Protein AF-A0A3Q7G1P1-F1 (afdb_monomer)

Nearest PDB structures (foldseek):
  8iwn-assembly1_A  TM=1.662E-01  e=6.492E+00  Arabidopsis thaliana

Mean predicted aligned error: 11.6 Å

Foldseek 3Di:
DLVVCLVCVVVLLVCCVVDPVNVVCCCQPPNDRNDHDDPVVSVLSVVVSVVCVLVVVLCVQLLDDVDQNLLCNVVSLLVLLVVLVVVCVPPDPSCNVVSVVVNVVSCVVQDDLVPGDLLSCVSVLLPPVAHLNNQLVSLCVRPNPSSVVSSVVNVVVVVVLVVVQQDDPPPDPDDRRDPVVSNVVSSPDRPDPVNVVVVVVVVVVVCPPVNDDDDPVVSVVVSVVVVVVVPDDDD

Sequence (235 aa):
MLSKVIEYERAIVEYADRDIGLSLYLKFVDKNSTGTLLNSDWEGVKRITKFLEMFFNLTLKISGSRYVTYNLYFLESCQVGVYLNQLISNEDHVLDKMTENMKEKFDNYWGDAEKMNKMVFIPCVLDPRHKFRTLGFELKKMFGEKGAAIENGVRTYMEALFNEYTKPISNYKSGQFSSTEMARDVLAIPVSNVAYECAISTGWLILDSFRSSLNPVLVQVLVCLQDWLRSEPQL

InterPro domains:
  IPR008906 HAT, C-terminal dimerisation domain [PF05699] (180-229)
  IPR012337 Ribonuclease H-like superfamily [SSF53098] (34-232)
  IPR025525 hAT-like transposase, RNase-H fold [PF14372] (71-165)

pLDDT: mean 81.12, std 13.87, range [40.75, 96.75]

Solvent-accessible surface area (backbone atoms only — not comparable to full-atom values): 13522 Å² total; per-residue (Å²): 118,65,69,54,57,65,75,39,45,67,59,52,53,57,45,35,75,71,34,67,68,53,38,50,46,56,26,38,52,95,82,39,83,64,45,74,94,46,74,70,53,53,52,48,50,53,53,52,41,59,61,49,46,56,56,51,56,47,49,59,59,33,34,45,79,92,54,76,22,27,42,47,43,50,62,52,51,49,51,54,55,52,51,43,55,52,54,71,71,60,79,44,83,88,48,45,68,60,44,51,58,51,44,51,53,53,50,61,73,56,56,54,72,88,75,44,69,52,70,62,52,49,30,31,41,66,34,90,89,44,26,64,70,46,50,40,52,52,32,32,73,75,53,42,83,55,11,62,58,40,45,52,52,35,48,56,49,50,52,53,51,50,51,62,62,54,53,78,63,96,84,63,100,73,80,83,62,49,76,63,55,60,48,52,60,58,39,65,44,75,70,38,69,58,42,56,49,55,54,46,53,50,48,61,69,67,40,53,99,79,68,60,83,71,56,69,70,57,52,51,51,51,54,53,51,52,53,50,67,70,66,57,79,87,124

Structure (mmCIF, N/CA/C/O backbone):
data_AF-A0A3Q7G1P1-F1
#
_entry.id   AF-A0A3Q7G1P1-F1
#
loop_
_atom_site.group_PDB
_atom_site.id
_atom_site.type_symbol
_atom_site.label_atom_id
_atom_site.label_alt_id
_atom_site.label_comp_id
_atom_site.label_asym_id
_atom_site.label_entity_id
_atom_site.label_seq_id
_atom_site.pdbx_PDB_ins_code
_atom_site.Cartn_x
_atom_site.Cartn_y
_atom_site.Cartn_z
_atom_site.occupancy
_atom_site.B_iso_or_equiv
_atom_site.auth_seq_id
_atom_site.auth_comp_id
_atom_site.auth_asym_id
_atom_site.auth_atom_id
_atom_site.pdbx_PDB_model_num
ATOM 1 N N . MET A 1 1 ? -0.130 1.544 -20.069 1.00 55.44 1 MET A N 1
ATOM 2 C CA . MET A 1 1 ? 0.853 2.448 -20.717 1.00 55.44 1 MET A CA 1
ATOM 3 C C . MET A 1 1 ? 2.190 1.741 -20.916 1.00 55.44 1 MET A C 1
ATOM 5 O O . MET A 1 1 ? 2.704 1.807 -22.018 1.00 55.44 1 MET A O 1
ATOM 9 N N . LEU A 1 2 ? 2.702 1.011 -19.917 1.00 60.75 2 LEU A N 1
ATOM 10 C CA . LEU A 1 2 ? 3.979 0.285 -20.011 1.00 60.75 2 LEU A CA 1
ATOM 11 C C . LEU A 1 2 ? 3.957 -0.907 -20.989 1.00 60.75 2 LEU A C 1
ATOM 13 O O . LEU A 1 2 ? 4.866 -1.040 -21.796 1.00 60.75 2 LEU A O 1
ATOM 17 N N . SER A 1 3 ? 2.877 -1.697 -21.022 1.00 71.62 3 SER A N 1
ATOM 18 C CA . SER A 1 3 ? 2.721 -2.803 -21.987 1.00 71.62 3 SER A CA 1
ATOM 19 C C . SER A 1 3 ? 2.726 -2.351 -23.452 1.00 71.62 3 SER A C 1
ATOM 21 O O . SER A 1 3 ? 3.190 -3.083 -24.320 1.00 71.62 3 SER A O 1
ATOM 23 N N . LYS A 1 4 ? 2.277 -1.117 -23.727 1.00 81.06 4 LYS A N 1
ATOM 24 C CA . LYS A 1 4 ? 2.247 -0.567 -25.088 1.00 81.06 4 LYS A CA 1
ATOM 25 C C . LYS A 1 4 ? 3.648 -0.473 -25.688 1.00 81.06 4 LYS A C 1
ATOM 27 O O . LYS A 1 4 ? 3.802 -0.700 -26.875 1.00 81.06 4 LYS A O 1
ATOM 32 N N . VAL A 1 5 ? 4.676 -0.177 -24.889 1.00 79.19 5 VAL A N 1
ATOM 33 C CA . VAL A 1 5 ? 6.062 -0.097 -25.390 1.00 79.19 5 VAL A CA 1
ATOM 34 C C . VAL A 1 5 ? 6.517 -1.438 -25.974 1.00 79.19 5 VAL A C 1
ATOM 36 O O . VAL A 1 5 ? 7.195 -1.451 -26.995 1.00 79.19 5 VAL A O 1
ATOM 39 N N . ILE A 1 6 ? 6.081 -2.554 -25.381 1.00 82.00 6 ILE A N 1
ATOM 40 C CA . ILE A 1 6 ? 6.370 -3.904 -25.882 1.00 82.00 6 ILE A CA 1
ATOM 41 C C . ILE A 1 6 ? 5.628 -4.158 -27.204 1.00 82.00 6 ILE A C 1
ATOM 43 O O . ILE A 1 6 ? 6.206 -4.699 -28.140 1.00 82.00 6 ILE A O 1
ATOM 47 N N . GLU A 1 7 ? 4.371 -3.719 -27.325 1.00 85.44 7 GLU A N 1
ATOM 48 C CA . GLU A 1 7 ? 3.594 -3.842 -28.573 1.00 85.44 7 GLU A CA 1
ATOM 49 C C . GLU A 1 7 ? 4.249 -3.092 -29.748 1.00 85.44 7 GLU A C 1
ATOM 51 O O . GLU A 1 7 ? 4.166 -3.536 -30.894 1.00 85.44 7 GLU A O 1
ATOM 56 N N . TYR A 1 8 ? 4.934 -1.980 -29.465 1.00 85.50 8 TYR A N 1
ATOM 57 C CA . TYR A 1 8 ? 5.642 -1.174 -30.461 1.00 85.50 8 TYR A CA 1
ATOM 58 C C . TYR A 1 8 ? 7.115 -1.562 -30.657 1.00 85.50 8 TYR A C 1
ATOM 60 O O . TYR A 1 8 ? 7.786 -0.896 -31.441 1.00 85.50 8 TYR A O 1
ATOM 68 N N . GLU A 1 9 ? 7.622 -2.632 -30.029 1.00 85.25 9 GLU A N 1
ATOM 69 C CA . GLU A 1 9 ? 9.026 -3.074 -30.143 1.00 85.25 9 GLU A CA 1
ATOM 70 C C . GLU A 1 9 ? 9.491 -3.125 -31.606 1.00 85.25 9 GLU A C 1
ATOM 72 O O . GLU A 1 9 ? 10.447 -2.449 -31.990 1.00 85.25 9 GLU A O 1
ATOM 77 N N . ARG A 1 10 ? 8.746 -3.842 -32.459 1.00 84.00 10 ARG A N 1
ATOM 78 C CA . ARG A 1 10 ? 9.066 -3.960 -33.890 1.00 84.00 10 ARG A CA 1
ATOM 79 C C . ARG A 1 10 ? 9.051 -2.607 -34.600 1.00 84.00 10 ARG A C 1
ATOM 81 O O . ARG A 1 10 ? 9.950 -2.321 -35.382 1.00 84.00 10 ARG A O 1
ATOM 88 N N . ALA A 1 11 ? 8.046 -1.777 -34.326 1.00 85.56 11 ALA A N 1
ATOM 89 C CA . ALA A 1 11 ? 7.921 -0.467 -34.956 1.00 85.56 11 ALA A CA 1
ATOM 90 C C . ALA A 1 11 ? 9.077 0.465 -34.559 1.00 85.56 11 ALA A C 1
ATOM 92 O O . ALA A 1 11 ? 9.579 1.205 -35.399 1.00 85.56 11 ALA A O 1
ATOM 93 N N . ILE A 1 12 ? 9.523 0.405 -33.302 1.00 83.31 12 ILE A N 1
ATOM 94 C CA . ILE A 1 12 ? 10.636 1.207 -32.784 1.00 83.31 12 ILE A CA 1
ATOM 95 C C . ILE A 1 12 ? 11.955 0.768 -33.422 1.00 83.31 12 ILE A C 1
ATOM 97 O O . ILE A 1 12 ? 12.723 1.626 -33.851 1.00 83.31 12 ILE A O 1
ATOM 101 N N . VAL A 1 13 ? 12.200 -0.542 -33.537 1.00 82.31 13 VAL A N 1
ATOM 102 C CA . VAL A 1 13 ? 13.399 -1.077 -34.203 1.00 82.31 13 VAL A CA 1
ATOM 103 C C . VAL A 1 13 ? 13.422 -0.681 -35.682 1.00 82.31 13 VAL A C 1
ATOM 105 O O . VAL A 1 13 ? 14.400 -0.101 -36.146 1.00 82.31 13 VAL A O 1
ATOM 108 N N . GLU A 1 14 ? 12.324 -0.897 -36.411 1.00 84.56 14 GLU A N 1
ATOM 109 C CA . GLU A 1 14 ? 12.242 -0.535 -37.832 1.00 84.56 14 GLU A CA 1
ATOM 110 C C . GLU A 1 14 ? 12.374 0.975 -38.069 1.00 84.56 14 GLU A C 1
ATOM 112 O O . GLU A 1 14 ? 12.977 1.403 -39.055 1.00 84.56 14 GLU A O 1
ATOM 117 N N . TYR A 1 15 ? 11.811 1.800 -37.183 1.00 83.19 15 TYR A N 1
ATOM 118 C CA . TYR A 1 15 ? 11.929 3.251 -37.288 1.00 83.19 15 TYR A CA 1
ATOM 119 C C . TYR A 1 15 ? 13.351 3.723 -36.965 1.00 83.19 15 TYR A C 1
ATOM 121 O O . TYR A 1 15 ? 13.862 4.594 -37.661 1.00 83.19 15 TYR A O 1
ATOM 129 N N . ALA A 1 16 ? 14.022 3.124 -35.976 1.00 80.12 16 ALA A N 1
ATOM 130 C CA . ALA A 1 16 ? 15.410 3.442 -35.633 1.00 80.12 16 ALA A CA 1
ATOM 131 C C . ALA A 1 16 ? 16.407 3.102 -36.755 1.00 80.12 16 ALA A C 1
ATOM 133 O O . ALA A 1 16 ? 17.429 3.779 -36.881 1.00 80.12 16 ALA A O 1
ATOM 134 N N . ASP A 1 17 ? 16.106 2.098 -37.583 1.00 79.69 17 ASP A N 1
ATOM 135 C CA . ASP A 1 17 ? 16.905 1.761 -38.767 1.00 79.69 17 ASP A CA 1
ATOM 136 C C . ASP A 1 17 ? 16.708 2.757 -39.920 1.00 79.69 17 ASP A C 1
ATOM 138 O O . ASP A 1 17 ? 17.620 2.981 -40.719 1.00 79.69 17 ASP A O 1
ATOM 142 N N . ARG A 1 18 ? 15.518 3.362 -40.027 1.00 83.25 18 ARG A N 1
ATOM 143 C CA . ARG A 1 18 ? 15.164 4.283 -41.120 1.00 83.25 18 ARG A CA 1
ATOM 144 C C . ARG A 1 18 ? 15.453 5.745 -40.795 1.00 83.25 18 ARG A C 1
ATOM 146 O O . ARG A 1 18 ? 15.816 6.504 -41.691 1.00 83.25 18 ARG A O 1
ATOM 153 N N . ASP A 1 19 ? 15.266 6.147 -39.543 1.00 84.50 19 ASP A N 1
ATOM 154 C CA . ASP A 1 19 ? 15.407 7.527 -39.095 1.00 84.50 19 ASP A CA 1
ATOM 155 C C . ASP A 1 19 ? 16.784 7.773 -38.468 1.00 84.50 19 ASP A C 1
ATOM 157 O O . ASP A 1 19 ? 17.112 7.290 -37.382 1.00 84.50 19 ASP A O 1
ATOM 161 N N . ILE A 1 20 ? 17.598 8.579 -39.154 1.00 81.19 20 ILE A N 1
ATOM 162 C CA . ILE A 1 20 ? 18.957 8.923 -38.713 1.00 81.19 20 ILE A CA 1
ATOM 163 C C . ILE A 1 20 ? 18.924 9.660 -37.364 1.00 81.19 20 ILE A C 1
ATOM 165 O O . ILE A 1 20 ? 19.828 9.474 -36.548 1.00 81.19 20 ILE A O 1
ATOM 169 N N . GLY A 1 21 ? 17.885 10.461 -37.103 1.00 82.19 21 GLY A N 1
ATOM 170 C CA . GLY A 1 21 ? 17.725 11.211 -35.857 1.00 82.19 21 GLY A CA 1
ATOM 171 C C . GLY A 1 21 ? 17.559 10.297 -34.645 1.00 82.19 21 GLY A C 1
ATOM 172 O O . GLY A 1 21 ? 18.315 10.414 -33.679 1.00 82.19 21 GLY A O 1
ATOM 173 N N . LEU A 1 22 ? 16.626 9.345 -34.713 1.00 77.06 22 LEU A N 1
ATOM 174 C CA . LEU A 1 22 ? 16.418 8.356 -33.661 1.00 77.06 22 LEU A CA 1
ATOM 175 C C . LEU A 1 22 ? 17.628 7.427 -33.523 1.00 77.06 22 LEU A C 1
ATOM 177 O O . LEU A 1 22 ? 18.040 7.139 -32.402 1.00 77.06 22 LEU A O 1
ATOM 181 N N . SER A 1 23 ? 18.241 7.008 -34.635 1.00 77.12 23 SER A N 1
ATOM 182 C CA . SER A 1 23 ? 19.462 6.192 -34.607 1.00 77.12 23 SER A CA 1
ATOM 183 C C . SER A 1 23 ? 20.596 6.887 -33.846 1.00 77.12 23 SER A C 1
ATOM 185 O O . SER A 1 23 ? 21.265 6.267 -33.018 1.00 77.12 23 SER A O 1
ATOM 187 N N . LEU A 1 24 ? 20.807 8.186 -34.091 1.00 78.94 24 LEU A N 1
ATOM 188 C CA . LEU A 1 24 ? 21.805 8.986 -33.380 1.00 78.94 24 LEU A CA 1
ATOM 189 C C . LEU A 1 24 ? 21.431 9.182 -31.910 1.00 78.94 24 LEU A C 1
ATOM 191 O O . LEU A 1 24 ? 22.297 9.045 -31.051 1.00 78.94 24 LEU A O 1
ATOM 195 N N . TYR A 1 25 ? 20.160 9.448 -31.609 1.00 78.06 25 TYR A N 1
ATOM 196 C CA . TYR A 1 25 ? 19.686 9.587 -30.233 1.00 78.06 25 TYR A CA 1
ATOM 197 C C . TYR A 1 25 ? 19.918 8.309 -29.413 1.00 78.06 25 TYR A C 1
ATOM 199 O O . TYR A 1 25 ? 20.469 8.370 -28.318 1.00 78.06 25 TYR A O 1
ATOM 207 N N . LEU A 1 26 ? 19.571 7.144 -29.966 1.00 76.12 26 LEU A N 1
ATOM 208 C CA . LEU A 1 26 ? 19.758 5.851 -29.302 1.00 76.12 26 LEU A CA 1
ATOM 209 C C . LEU A 1 26 ? 21.233 5.474 -29.139 1.00 76.12 26 LEU A C 1
ATOM 211 O O . LEU A 1 26 ? 21.588 4.831 -28.154 1.00 76.12 26 LEU A O 1
ATOM 215 N N . LYS A 1 27 ? 22.097 5.893 -30.072 1.00 78.19 27 LYS A N 1
ATOM 216 C CA . LYS A 1 27 ? 23.551 5.689 -29.981 1.00 78.19 27 LYS A CA 1
ATOM 217 C C . LYS A 1 27 ? 24.229 6.618 -28.981 1.00 78.19 27 LYS A C 1
ATOM 219 O O . LYS A 1 27 ? 25.311 6.275 -28.510 1.00 78.19 27 LYS A O 1
ATOM 224 N N . PHE A 1 28 ? 23.624 7.766 -28.680 1.00 75.00 28 PHE A N 1
ATOM 225 C CA . PHE A 1 28 ? 24.196 8.809 -27.834 1.00 75.00 28 PHE A CA 1
ATOM 226 C C . PHE A 1 28 ? 23.188 9.300 -26.790 1.00 75.00 28 PHE A C 1
ATOM 228 O O . PHE A 1 28 ? 22.764 10.459 -26.812 1.00 75.00 28 PHE A O 1
ATOM 235 N N . VAL A 1 29 ? 22.828 8.436 -25.840 1.00 72.19 29 VAL A N 1
ATOM 236 C CA . VAL A 1 29 ? 22.017 8.839 -24.682 1.00 72.19 29 VAL A CA 1
ATOM 237 C C . VAL A 1 29 ? 22.909 9.582 -23.682 1.00 72.19 29 VAL A C 1
ATOM 239 O O . VAL A 1 29 ? 23.957 9.079 -23.280 1.00 72.19 29 VAL A O 1
ATOM 242 N N . ASP A 1 30 ? 22.531 10.808 -23.306 1.00 65.00 30 ASP A N 1
ATOM 243 C CA . ASP A 1 30 ? 23.261 11.660 -22.351 1.00 65.00 30 ASP A CA 1
ATOM 244 C C . ASP A 1 30 ? 24.771 11.808 -22.639 1.00 65.00 30 ASP A C 1
ATOM 246 O O . ASP A 1 30 ? 25.594 11.900 -21.729 1.00 65.00 30 ASP A O 1
ATOM 250 N N . LYS A 1 31 ? 25.141 11.875 -23.929 1.00 67.62 31 LYS A N 1
ATOM 251 C CA . LYS A 1 31 ? 26.529 11.969 -24.443 1.00 67.62 31 LYS A CA 1
ATOM 252 C C . LYS A 1 31 ? 27.388 10.711 -24.251 1.00 67.62 31 LYS A C 1
ATOM 254 O O . LYS A 1 31 ? 28.558 10.730 -24.630 1.00 67.62 31 LYS A O 1
ATOM 259 N N . ASN A 1 32 ? 26.825 9.621 -23.738 1.00 67.56 32 ASN A N 1
ATOM 260 C CA . ASN A 1 32 ? 27.503 8.335 -23.645 1.00 67.56 32 ASN A CA 1
ATOM 261 C C . ASN A 1 32 ? 27.167 7.476 -24.868 1.00 67.56 32 ASN A C 1
ATOM 263 O O . ASN A 1 32 ? 26.019 7.421 -25.300 1.00 67.56 32 ASN A O 1
ATOM 267 N N . SER A 1 33 ? 28.173 6.801 -25.428 1.00 76.31 33 SER A N 1
ATOM 268 C CA . SER A 1 33 ? 27.969 5.862 -26.535 1.00 76.31 33 SER A CA 1
ATOM 269 C C . SER A 1 33 ? 27.269 4.603 -26.020 1.00 76.31 33 SER A C 1
ATOM 271 O O . SER A 1 33 ? 27.915 3.742 -25.428 1.00 76.31 33 SER A O 1
ATOM 273 N N . THR A 1 34 ? 25.965 4.491 -26.255 1.00 69.56 34 THR A N 1
ATOM 274 C CA . THR A 1 34 ? 25.110 3.377 -25.807 1.00 69.56 34 THR A CA 1
ATOM 275 C C . THR A 1 34 ? 24.966 2.260 -26.843 1.00 69.56 34 THR A C 1
ATOM 277 O O . THR A 1 34 ? 24.552 1.159 -26.497 1.00 69.56 34 THR A O 1
ATOM 280 N N . GLY A 1 35 ? 25.380 2.495 -28.093 1.00 71.94 35 GLY A N 1
ATOM 281 C CA . GLY A 1 35 ? 25.318 1.494 -29.164 1.00 71.94 35 GLY A CA 1
ATOM 282 C C . GLY A 1 35 ? 23.928 1.363 -29.800 1.00 71.94 35 GLY A C 1
ATOM 283 O O . GLY A 1 35 ? 23.114 2.280 -29.741 1.00 71.94 35 GLY A O 1
ATOM 284 N N . THR A 1 36 ? 23.682 0.256 -30.500 1.00 75.38 36 THR A N 1
ATOM 285 C CA . THR A 1 36 ? 22.379 -0.060 -31.115 1.00 75.38 36 THR A CA 1
ATOM 286 C C . THR A 1 36 ? 21.505 -0.853 -30.153 1.00 75.38 36 THR A C 1
ATOM 288 O O . THR A 1 36 ? 22.041 -1.653 -29.393 1.00 75.38 36 THR A O 1
ATOM 291 N N . LEU A 1 37 ? 20.179 -0.705 -30.245 1.00 79.12 37 LEU A N 1
ATOM 292 C CA . LEU A 1 37 ? 19.236 -1.513 -29.465 1.00 79.12 37 LEU A CA 1
ATOM 293 C C . LEU A 1 37 ? 19.439 -3.007 -29.741 1.00 79.12 37 LEU A C 1
ATOM 295 O O . LEU A 1 37 ? 19.343 -3.459 -30.884 1.00 79.12 37 LEU A O 1
ATOM 299 N N . LEU A 1 38 ? 19.698 -3.768 -28.685 1.00 83.88 38 LEU A N 1
ATOM 300 C CA . LEU A 1 38 ? 19.867 -5.212 -28.724 1.00 83.88 38 LEU A CA 1
ATOM 301 C C . LEU A 1 38 ? 18.611 -5.916 -28.212 1.00 83.88 38 LEU A C 1
ATOM 303 O O . LEU A 1 38 ? 17.822 -5.375 -27.439 1.00 83.88 38 LEU A O 1
ATOM 307 N N . ASN A 1 39 ? 18.466 -7.191 -28.573 1.00 84.69 39 ASN A N 1
ATOM 308 C CA . ASN A 1 39 ? 17.407 -8.035 -28.018 1.00 84.69 39 ASN A CA 1
ATOM 309 C C . ASN A 1 39 ? 17.476 -8.105 -26.476 1.00 84.69 39 ASN A C 1
ATOM 311 O O . ASN A 1 39 ? 16.451 -8.145 -25.804 1.00 84.69 39 ASN A O 1
ATOM 315 N N . SER A 1 40 ? 18.681 -8.053 -25.895 1.00 84.50 40 SER A N 1
ATOM 316 C CA . SER A 1 40 ? 18.880 -8.008 -24.440 1.00 84.50 40 SER A CA 1
ATOM 317 C C . SER A 1 40 ? 18.262 -6.775 -23.774 1.00 84.50 40 SER A C 1
ATOM 319 O O . SER A 1 40 ? 17.801 -6.880 -22.636 1.00 84.50 40 SER A O 1
ATOM 321 N N . ASP A 1 41 ? 18.217 -5.637 -24.473 1.00 83.06 41 ASP A N 1
ATOM 322 C CA . ASP A 1 41 ? 17.632 -4.397 -23.955 1.00 83.06 41 ASP A CA 1
ATOM 323 C C . ASP A 1 41 ? 16.112 -4.530 -23.862 1.00 83.06 41 ASP A C 1
ATOM 325 O O . ASP A 1 41 ? 15.514 -4.197 -22.838 1.00 83.06 41 ASP A O 1
ATOM 329 N N . TRP A 1 42 ? 15.487 -5.117 -24.886 1.00 85.94 42 TRP A N 1
ATOM 330 C CA . TRP A 1 42 ? 14.054 -5.414 -24.895 1.00 85.94 42 TRP A CA 1
ATOM 331 C C . TRP A 1 42 ? 13.662 -6.442 -23.838 1.00 85.94 42 TRP A C 1
ATOM 333 O O . TRP A 1 4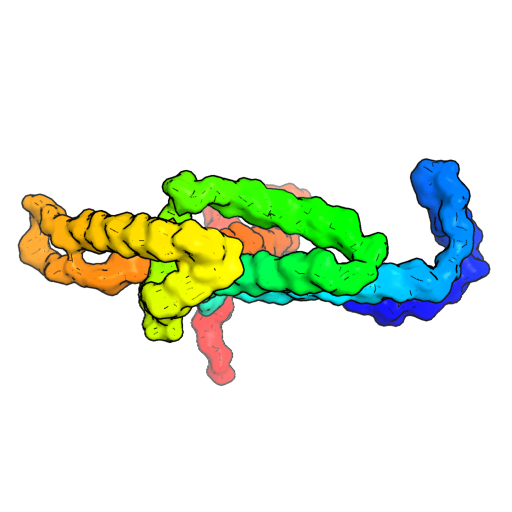2 ? 12.630 -6.291 -23.185 1.00 85.94 42 TRP A O 1
ATOM 343 N N . GLU A 1 43 ? 14.509 -7.439 -23.586 1.00 87.12 43 GLU A N 1
ATOM 344 C CA . GLU A 1 43 ? 14.325 -8.344 -22.451 1.00 87.12 43 GLU A CA 1
ATOM 345 C C . GLU A 1 43 ? 14.395 -7.596 -21.106 1.00 87.12 43 GLU A C 1
ATOM 347 O O . GLU A 1 43 ? 13.608 -7.877 -20.199 1.00 87.12 43 GLU A O 1
ATOM 352 N N . GLY A 1 44 ? 15.261 -6.584 -20.984 1.00 84.94 44 GLY A N 1
ATOM 353 C CA . GLY A 1 44 ? 15.275 -5.662 -19.844 1.00 84.94 44 GLY A CA 1
ATOM 354 C C . GLY A 1 44 ? 13.979 -4.853 -19.717 1.00 84.94 44 GLY A C 1
ATOM 355 O O . GLY A 1 44 ? 13.381 -4.811 -18.641 1.00 84.94 44 GLY A O 1
ATOM 356 N N . VAL A 1 45 ? 13.484 -4.278 -20.817 1.00 85.38 45 VAL A N 1
ATOM 357 C CA . VAL A 1 45 ? 12.215 -3.526 -20.860 1.00 85.38 45 VAL A CA 1
ATOM 358 C C . VAL A 1 45 ? 11.031 -4.402 -20.444 1.00 85.38 45 VAL A C 1
ATOM 360 O O . VAL A 1 45 ? 10.182 -3.956 -19.666 1.00 85.38 45 VAL A O 1
ATOM 363 N N . LYS A 1 46 ? 10.973 -5.657 -20.905 1.00 87.69 46 LYS A N 1
ATOM 364 C CA . LYS A 1 46 ? 9.932 -6.623 -20.514 1.00 87.69 46 LYS A CA 1
ATOM 365 C C . LYS A 1 46 ? 9.990 -6.929 -19.016 1.00 87.69 46 LYS A C 1
ATOM 367 O O . LYS A 1 46 ? 8.951 -6.902 -18.353 1.00 87.69 46 LYS A O 1
ATOM 372 N N . ARG A 1 47 ? 11.191 -7.145 -18.461 1.00 87.31 47 ARG A N 1
ATOM 373 C CA . ARG A 1 47 ? 11.393 -7.352 -17.014 1.00 87.31 47 ARG A CA 1
ATOM 374 C C . ARG A 1 47 ? 10.943 -6.143 -16.189 1.00 87.31 47 ARG A C 1
ATOM 376 O O . ARG A 1 47 ? 10.158 -6.312 -15.258 1.00 87.31 47 ARG A O 1
ATOM 383 N N . ILE A 1 48 ? 11.349 -4.929 -16.567 1.00 87.06 48 ILE A N 1
ATOM 384 C CA . ILE A 1 48 ? 10.942 -3.685 -15.887 1.00 87.06 48 ILE A CA 1
ATOM 385 C C . ILE A 1 48 ? 9.428 -3.464 -15.995 1.00 87.06 48 ILE A C 1
ATOM 387 O O . ILE A 1 48 ? 8.781 -3.080 -15.022 1.00 87.06 48 ILE A O 1
ATOM 391 N N . THR A 1 49 ? 8.835 -3.734 -17.159 1.00 87.69 49 THR A N 1
ATOM 392 C CA . THR A 1 49 ? 7.384 -3.609 -17.359 1.00 87.69 49 THR A CA 1
ATOM 393 C C . THR A 1 49 ? 6.622 -4.521 -16.404 1.00 87.69 49 THR A C 1
ATOM 395 O O . THR A 1 49 ? 5.700 -4.060 -15.733 1.00 87.69 49 THR A O 1
ATOM 398 N N . LYS A 1 50 ? 7.049 -5.783 -16.279 1.00 86.88 50 LYS A N 1
ATOM 399 C CA . LYS A 1 50 ? 6.464 -6.746 -15.339 1.00 86.88 50 LYS A CA 1
ATOM 400 C C . LYS A 1 50 ? 6.660 -6.327 -13.879 1.00 86.88 50 LYS A C 1
ATOM 402 O O . LYS A 1 50 ? 5.738 -6.465 -13.081 1.00 86.88 50 LYS A O 1
ATOM 407 N N . PHE A 1 51 ? 7.830 -5.785 -13.535 1.00 87.81 51 PHE A N 1
ATOM 408 C CA . PHE A 1 51 ? 8.096 -5.232 -12.204 1.00 87.81 51 PHE A CA 1
ATOM 409 C C . PHE A 1 51 ? 7.089 -4.130 -11.841 1.00 87.81 51 PHE A C 1
ATOM 411 O O . PHE A 1 51 ? 6.475 -4.154 -10.774 1.00 87.81 51 PHE A O 1
ATOM 418 N N . LEU A 1 52 ? 6.892 -3.171 -12.747 1.00 88.50 52 LEU A N 1
ATOM 419 C CA . LEU A 1 52 ? 6.022 -2.014 -12.530 1.00 88.50 52 LEU A CA 1
ATOM 420 C C . LEU A 1 52 ? 4.528 -2.358 -12.564 1.00 88.50 52 LEU A C 1
ATOM 422 O O . LEU A 1 52 ? 3.725 -1.666 -11.936 1.00 88.50 52 LEU A O 1
ATOM 426 N N . GLU A 1 53 ? 4.146 -3.419 -13.274 1.00 88.12 53 GLU A N 1
ATOM 427 C CA . GLU A 1 53 ? 2.757 -3.861 -13.400 1.00 88.12 53 GLU A CA 1
ATOM 428 C C . GLU A 1 53 ? 2.109 -4.156 -12.040 1.00 88.12 53 GLU A C 1
ATOM 430 O O . GLU A 1 53 ? 0.960 -3.772 -11.812 1.00 88.12 53 GLU A O 1
ATOM 435 N N . MET A 1 54 ? 2.855 -4.753 -11.103 1.00 86.75 54 MET A N 1
ATOM 436 C CA . MET A 1 54 ? 2.366 -5.005 -9.743 1.00 86.75 54 MET A CA 1
ATOM 437 C C . MET A 1 54 ? 1.936 -3.704 -9.052 1.00 86.75 54 MET A C 1
ATOM 439 O O . MET A 1 54 ? 0.812 -3.592 -8.565 1.00 86.75 54 MET A O 1
ATOM 443 N N . PHE A 1 55 ? 2.807 -2.692 -9.054 1.00 87.81 55 PHE A N 1
ATOM 444 C CA . PHE A 1 55 ? 2.517 -1.396 -8.437 1.00 87.81 55 PHE A CA 1
ATOM 445 C C . PHE A 1 55 ? 1.337 -0.711 -9.114 1.00 87.81 55 PHE A C 1
ATOM 447 O O . PHE A 1 55 ? 0.451 -0.207 -8.431 1.00 87.81 55 PHE A O 1
ATOM 454 N N . PHE A 1 56 ? 1.292 -0.744 -10.447 1.00 88.00 56 PHE A N 1
ATOM 455 C CA . PHE A 1 56 ? 0.197 -0.164 -11.216 1.00 88.00 56 PHE A CA 1
ATOM 456 C C . PHE A 1 56 ? -1.159 -0.774 -10.835 1.00 88.00 56 PHE A C 1
ATOM 458 O O . PHE A 1 56 ? -2.105 -0.036 -10.558 1.00 88.00 56 PHE A O 1
ATOM 465 N N . ASN A 1 57 ? -1.248 -2.104 -10.769 1.00 88.38 57 ASN A N 1
ATOM 466 C CA . ASN A 1 57 ? -2.487 -2.803 -10.427 1.00 88.38 57 ASN A CA 1
ATOM 467 C C . ASN A 1 57 ? -2.947 -2.489 -8.997 1.00 88.38 57 ASN A C 1
ATOM 469 O O . ASN A 1 57 ? -4.135 -2.261 -8.764 1.00 88.38 57 ASN A O 1
ATOM 473 N N . LEU A 1 58 ? -2.011 -2.418 -8.047 1.00 88.38 58 LEU A N 1
ATOM 474 C CA . LEU A 1 58 ? -2.314 -2.059 -6.662 1.00 88.38 58 LEU A CA 1
ATOM 475 C C . LEU A 1 58 ? -2.766 -0.601 -6.547 1.00 88.38 58 LEU A C 1
ATOM 477 O O . LEU A 1 58 ? -3.781 -0.333 -5.905 1.00 88.38 58 LEU A O 1
ATOM 481 N N . THR A 1 59 ? -2.082 0.333 -7.219 1.00 87.81 59 THR A N 1
ATOM 482 C CA . THR A 1 59 ? -2.490 1.744 -7.284 1.00 87.81 59 THR A CA 1
ATOM 483 C C . THR A 1 59 ? -3.894 1.880 -7.862 1.00 87.81 59 THR A C 1
ATOM 485 O O . THR A 1 59 ? -4.738 2.527 -7.250 1.00 87.81 59 THR A O 1
ATOM 488 N N . LEU A 1 60 ? -4.189 1.213 -8.981 1.00 86.69 60 LEU A N 1
ATOM 489 C CA . LEU A 1 60 ? -5.521 1.222 -9.589 1.00 86.69 60 LEU A CA 1
ATOM 490 C C . LEU A 1 60 ? -6.607 0.796 -8.585 1.00 86.69 60 LEU A C 1
ATOM 492 O O . LEU A 1 60 ? -7.676 1.402 -8.522 1.00 86.69 60 LEU A O 1
ATOM 496 N N . LYS A 1 61 ? -6.317 -0.228 -7.778 1.00 87.50 61 LYS A N 1
ATOM 497 C CA . LYS A 1 61 ? -7.241 -0.774 -6.781 1.00 87.50 61 LYS A CA 1
ATOM 498 C C . LYS A 1 61 ? -7.467 0.163 -5.591 1.00 87.50 61 LYS A C 1
ATOM 500 O O . LYS A 1 61 ? -8.581 0.263 -5.092 1.00 87.50 61 LYS A O 1
ATOM 505 N N . ILE A 1 62 ? -6.436 0.868 -5.126 1.00 88.31 62 ILE A N 1
ATOM 506 C CA . ILE A 1 62 ? -6.569 1.798 -3.988 1.00 88.31 62 ILE A CA 1
ATOM 507 C C . ILE A 1 62 ? -6.988 3.217 -4.405 1.00 88.31 62 ILE A C 1
ATOM 509 O O . ILE A 1 62 ? -7.368 4.016 -3.552 1.00 88.31 62 ILE A O 1
ATOM 513 N N . SER A 1 63 ? -6.951 3.532 -5.702 1.00 84.94 63 SER A N 1
ATOM 514 C CA . SER A 1 63 ? -7.397 4.811 -6.276 1.00 84.94 63 SER A CA 1
ATOM 515 C C . SER A 1 63 ? -8.855 4.805 -6.749 1.00 84.94 63 SER A C 1
ATOM 517 O O . SER A 1 63 ? -9.300 5.758 -7.388 1.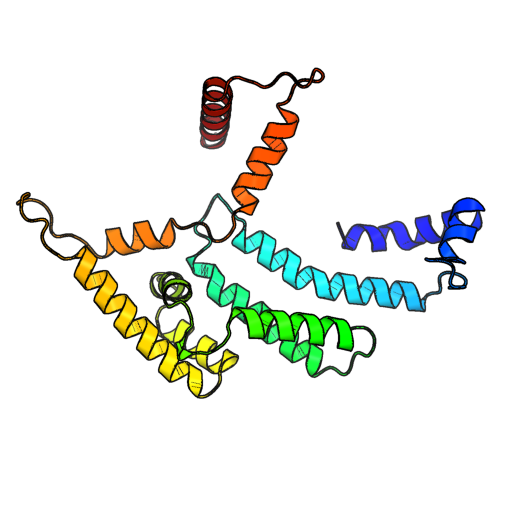00 84.94 63 SER A O 1
ATOM 519 N N . GLY A 1 64 ? -9.621 3.755 -6.442 1.00 84.44 64 GLY A N 1
ATOM 520 C CA . GLY A 1 64 ? -11.056 3.712 -6.719 1.00 84.44 64 GLY A CA 1
ATOM 521 C C . GLY A 1 64 ? -11.846 4.783 -5.955 1.00 84.44 64 GLY A C 1
ATOM 522 O O . GLY A 1 64 ? -11.563 5.070 -4.796 1.00 84.44 64 GLY A O 1
ATOM 523 N N . SER A 1 65 ? -12.869 5.353 -6.597 1.00 81.69 65 SER A N 1
ATOM 524 C CA . SER A 1 65 ? -13.796 6.324 -5.982 1.00 81.69 65 SER A CA 1
ATOM 525 C C . SER A 1 65 ? -15.206 5.778 -5.749 1.00 81.69 65 SER A C 1
ATOM 527 O O . SER A 1 65 ? -15.992 6.371 -5.020 1.00 81.69 65 SER A O 1
ATOM 529 N N . ARG A 1 66 ? -15.544 4.646 -6.377 1.00 83.19 66 ARG A N 1
ATOM 530 C CA . ARG A 1 66 ? -16.892 4.047 -6.347 1.00 83.19 66 ARG A CA 1
ATOM 531 C C . ARG A 1 66 ? -17.074 2.995 -5.254 1.00 83.19 66 ARG A C 1
ATOM 533 O O . ARG A 1 66 ? -18.118 2.357 -5.180 1.00 83.19 66 ARG A O 1
ATOM 540 N N . TYR A 1 67 ? -16.041 2.759 -4.459 1.00 87.38 67 TYR A N 1
ATOM 541 C CA . TYR A 1 67 ? -16.035 1.782 -3.381 1.00 87.38 67 TYR A CA 1
ATOM 542 C C . TYR A 1 67 ? -15.049 2.221 -2.304 1.00 87.38 67 TYR A C 1
ATOM 544 O O . TYR A 1 67 ? -14.161 3.036 -2.551 1.00 87.38 67 TYR A O 1
ATOM 552 N N . VAL A 1 68 ? -15.213 1.665 -1.106 1.00 90.06 68 VAL A N 1
ATOM 553 C CA . VAL A 1 68 ? -14.286 1.884 0.006 1.00 90.06 68 VAL A CA 1
ATOM 554 C C . VAL A 1 68 ? -12.923 1.310 -0.374 1.00 90.06 68 VAL A C 1
ATOM 556 O O . VAL A 1 68 ? -12.822 0.130 -0.702 1.00 90.06 68 VAL A O 1
ATOM 559 N N . THR A 1 69 ? -11.885 2.141 -0.344 1.00 92.81 69 THR A N 1
ATOM 560 C CA . THR A 1 69 ? -10.507 1.731 -0.657 1.00 92.81 69 THR A CA 1
ATOM 561 C C . THR A 1 69 ? -9.671 1.514 0.599 1.00 92.81 69 THR A C 1
ATOM 563 O O . THR A 1 69 ? -8.754 0.690 0.603 1.00 92.81 69 THR A O 1
ATOM 566 N N . TYR A 1 70 ? -9.994 2.209 1.693 1.00 93.50 70 TYR A N 1
ATOM 567 C CA . TYR A 1 70 ? -9.155 2.218 2.891 1.00 93.50 70 TYR A CA 1
ATOM 568 C C . TYR A 1 70 ? -9.152 0.898 3.651 1.00 93.50 70 TYR A C 1
ATOM 570 O O . TYR A 1 70 ? -8.121 0.511 4.195 1.00 93.50 70 TYR A O 1
ATOM 578 N N . ASN A 1 71 ? -10.248 0.139 3.590 1.00 93.50 71 ASN A N 1
ATOM 579 C CA . ASN A 1 71 ? -10.312 -1.232 4.102 1.00 93.50 71 ASN A CA 1
ATOM 580 C C . ASN A 1 71 ? -9.312 -2.184 3.426 1.00 93.50 71 ASN A C 1
ATOM 582 O O . ASN A 1 71 ? -8.863 -3.133 4.065 1.00 93.50 71 ASN A O 1
ATOM 586 N N . LEU A 1 72 ? -8.959 -1.937 2.160 1.00 92.44 72 LEU A N 1
ATOM 587 C CA . LEU A 1 72 ? -8.030 -2.773 1.394 1.00 92.44 72 LEU A CA 1
ATOM 588 C C . LEU A 1 72 ? -6.578 -2.300 1.509 1.00 92.44 72 LEU A C 1
ATOM 590 O O . LEU A 1 72 ? -5.664 -3.110 1.375 1.00 92.44 72 LEU A O 1
ATOM 594 N N . TYR A 1 73 ? -6.358 -1.011 1.779 1.00 92.81 73 TYR A N 1
ATOM 595 C CA . TYR A 1 73 ? -5.050 -0.356 1.702 1.00 92.81 73 TYR A CA 1
ATOM 596 C C . TYR A 1 73 ? -3.903 -1.130 2.359 1.00 92.81 73 TYR A C 1
ATOM 598 O O . TYR A 1 73 ? -2.865 -1.353 1.730 1.00 92.81 73 TYR A O 1
ATOM 606 N N . PHE A 1 74 ? -4.083 -1.547 3.614 1.00 93.81 74 PHE A N 1
ATOM 607 C CA . PHE A 1 74 ? -3.039 -2.265 4.340 1.00 93.81 74 PHE A CA 1
ATOM 608 C C . PHE A 1 74 ? -2.692 -3.597 3.659 1.00 93.81 74 PHE A C 1
ATOM 610 O O . PHE A 1 74 ? -1.518 -3.887 3.455 1.00 93.81 74 PHE A O 1
ATOM 617 N N . LEU A 1 75 ? -3.697 -4.366 3.231 1.00 93.31 75 LEU A N 1
ATOM 618 C CA . LEU A 1 75 ? -3.486 -5.660 2.577 1.00 93.31 75 LEU A CA 1
ATOM 619 C C . LEU A 1 75 ? -2.816 -5.509 1.207 1.00 93.31 75 LEU A C 1
ATOM 621 O O . LEU A 1 75 ? -1.929 -6.289 0.867 1.00 93.31 75 LEU A O 1
ATOM 625 N N . GLU A 1 76 ? -3.197 -4.492 0.432 1.00 93.00 76 GLU A N 1
ATOM 626 C CA . GLU A 1 76 ? -2.525 -4.181 -0.835 1.00 93.00 76 GLU A CA 1
ATOM 627 C C . GLU A 1 76 ? -1.069 -3.745 -0.598 1.00 93.00 76 GLU A C 1
ATOM 629 O O . GLU A 1 76 ? -0.167 -4.147 -1.331 1.00 93.00 76 GLU A O 1
ATOM 634 N N . SER A 1 77 ? -0.802 -3.004 0.480 1.00 92.06 77 SER A N 1
ATOM 635 C CA . SER A 1 77 ? 0.565 -2.637 0.868 1.00 92.06 77 SER A CA 1
ATOM 636 C C . SER A 1 77 ? 1.392 -3.856 1.295 1.00 92.06 77 SER A C 1
ATOM 638 O O . SER A 1 77 ? 2.576 -3.941 0.970 1.00 92.06 77 SER A O 1
ATOM 640 N N . CYS A 1 78 ? 0.779 -4.840 1.961 1.00 92.56 78 CYS A N 1
ATOM 641 C CA . CYS A 1 78 ? 1.434 -6.111 2.272 1.00 92.56 78 CYS A CA 1
ATOM 642 C C . CYS A 1 78 ? 1.832 -6.881 1.011 1.00 92.56 78 CYS A C 1
ATOM 644 O O . CYS A 1 78 ? 2.920 -7.455 0.966 1.00 92.56 78 CYS A O 1
ATOM 646 N N . GLN A 1 79 ? 1.001 -6.861 -0.036 1.00 92.69 79 GLN A N 1
ATOM 647 C CA . GLN A 1 79 ? 1.343 -7.490 -1.315 1.00 92.69 79 GLN A CA 1
ATOM 648 C C . GLN 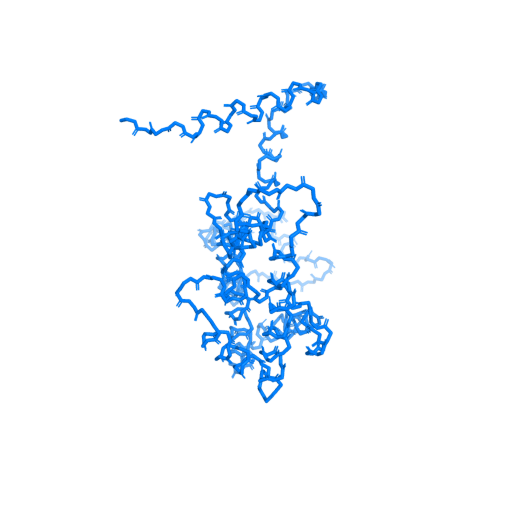A 1 79 ? 2.591 -6.857 -1.942 1.00 92.69 79 GLN A C 1
ATOM 650 O O . GLN A 1 79 ? 3.455 -7.597 -2.411 1.00 92.69 79 GLN A O 1
ATOM 655 N N . VAL A 1 80 ? 2.742 -5.526 -1.873 1.00 92.50 80 VAL A N 1
ATOM 656 C CA . VAL A 1 80 ? 3.977 -4.840 -2.305 1.00 92.50 80 VAL A CA 1
ATOM 657 C C . VAL A 1 80 ? 5.190 -5.360 -1.537 1.00 92.50 80 VAL A C 1
ATOM 659 O O . VAL A 1 80 ? 6.187 -5.740 -2.148 1.00 92.50 80 VAL A O 1
ATOM 662 N N . GLY A 1 81 ? 5.107 -5.398 -0.204 1.00 91.62 81 GLY A N 1
ATOM 663 C CA . GLY A 1 81 ? 6.218 -5.839 0.641 1.00 91.62 81 GLY A CA 1
ATOM 664 C C . GLY A 1 81 ? 6.637 -7.283 0.350 1.00 91.62 81 GLY A C 1
ATOM 665 O O . GLY A 1 81 ? 7.824 -7.577 0.207 1.00 91.62 81 GLY A O 1
ATOM 666 N N . VAL A 1 82 ? 5.662 -8.181 0.190 1.00 89.88 82 VAL A N 1
ATOM 667 C CA . VAL A 1 82 ? 5.905 -9.587 -0.166 1.00 89.88 82 VAL A CA 1
ATOM 668 C C . VAL A 1 82 ? 6.529 -9.709 -1.552 1.00 89.88 82 VAL A C 1
ATOM 670 O O . VAL A 1 82 ? 7.487 -10.461 -1.714 1.00 89.88 82 VAL A O 1
ATOM 673 N N . TYR A 1 83 ? 6.022 -8.960 -2.530 1.00 90.94 83 TYR A N 1
ATOM 674 C CA . TYR A 1 83 ? 6.548 -8.970 -3.891 1.00 90.94 83 TYR A CA 1
ATOM 675 C C . TYR A 1 83 ? 8.006 -8.495 -3.944 1.00 90.94 83 TYR A C 1
ATOM 677 O O . TYR A 1 83 ? 8.847 -9.160 -4.543 1.00 90.94 83 TYR A O 1
ATOM 685 N N . LEU A 1 84 ? 8.337 -7.403 -3.248 1.00 91.69 84 LEU A N 1
ATOM 686 C CA . LEU A 1 84 ? 9.713 -6.905 -3.159 1.00 91.69 84 LEU A CA 1
ATOM 687 C C . LEU A 1 84 ? 10.653 -7.924 -2.500 1.00 91.69 84 LEU A C 1
ATOM 689 O O . LEU A 1 84 ? 11.743 -8.162 -3.009 1.00 91.69 84 LEU A O 1
ATOM 693 N N . ASN A 1 85 ? 10.224 -8.581 -1.418 1.00 88.94 85 ASN A N 1
ATOM 694 C CA . ASN A 1 85 ? 11.024 -9.626 -0.767 1.00 88.94 85 ASN A CA 1
ATOM 695 C C . ASN A 1 85 ? 11.274 -10.834 -1.686 1.00 88.94 85 ASN A C 1
ATOM 697 O O . ASN A 1 85 ? 12.365 -11.404 -1.678 1.00 88.94 85 ASN A O 1
ATOM 701 N N . GLN A 1 86 ? 10.277 -11.221 -2.488 1.00 88.81 86 GLN A N 1
ATOM 702 C CA . GLN A 1 86 ? 10.430 -12.287 -3.480 1.00 88.81 86 GLN A CA 1
ATOM 703 C C . GLN A 1 86 ? 11.440 -11.905 -4.562 1.00 88.81 86 GLN A C 1
ATOM 705 O O . GLN A 1 86 ? 12.272 -12.728 -4.926 1.00 88.81 86 GLN A O 1
ATOM 710 N N . LEU A 1 87 ? 11.394 -10.665 -5.050 1.00 88.69 87 LEU A N 1
ATOM 711 C CA . LEU A 1 87 ? 12.340 -10.181 -6.054 1.00 88.69 87 LEU A CA 1
ATOM 712 C C . LEU A 1 87 ? 13.777 -10.137 -5.529 1.00 88.69 87 LEU A C 1
ATOM 714 O O . LEU A 1 87 ? 14.672 -10.598 -6.225 1.00 88.69 87 LEU A O 1
ATOM 718 N N . ILE A 1 88 ? 13.985 -9.685 -4.288 1.00 88.31 88 ILE A N 1
ATOM 719 C CA . ILE A 1 88 ? 15.309 -9.701 -3.636 1.00 88.31 88 ILE A CA 1
ATOM 720 C C . ILE A 1 88 ? 15.865 -11.127 -3.534 1.00 88.31 88 ILE A C 1
ATOM 722 O O . ILE A 1 88 ? 17.069 -11.334 -3.615 1.00 88.31 88 ILE A O 1
ATOM 726 N N . SER A 1 89 ? 14.992 -12.121 -3.374 1.00 85.81 89 SER A N 1
ATOM 727 C CA . SER A 1 89 ? 15.402 -13.524 -3.254 1.00 85.81 89 SER A CA 1
ATOM 728 C C . SER A 1 89 ? 15.758 -14.183 -4.596 1.00 85.81 89 SER A C 1
ATOM 730 O O . SER A 1 89 ? 16.292 -15.286 -4.586 1.00 85.81 89 SER A O 1
ATOM 732 N N . ASN A 1 90 ? 15.438 -13.559 -5.738 1.00 79.69 90 ASN A N 1
ATOM 733 C CA . ASN A 1 90 ? 15.477 -14.202 -7.058 1.00 79.69 90 ASN A CA 1
ATOM 734 C C . ASN A 1 90 ? 16.745 -13.920 -7.900 1.00 79.69 90 ASN A C 1
ATOM 736 O O . ASN A 1 90 ? 16.758 -14.322 -9.059 1.00 79.69 90 ASN A O 1
ATOM 740 N N . GLU A 1 91 ? 17.794 -13.284 -7.358 1.00 71.69 91 GLU A N 1
ATOM 741 C CA . GLU A 1 91 ? 19.078 -12.997 -8.051 1.00 71.69 91 GLU A CA 1
ATOM 742 C C . GLU A 1 91 ? 18.918 -12.479 -9.508 1.00 71.69 91 GLU A C 1
ATOM 744 O O . GLU A 1 91 ? 19.564 -12.966 -10.438 1.00 71.69 91 GLU A O 1
ATOM 749 N N . ASP A 1 92 ? 18.041 -11.490 -9.742 1.00 76.06 92 ASP A N 1
ATOM 750 C CA . ASP A 1 92 ? 17.891 -10.852 -11.061 1.00 76.06 92 ASP A CA 1
ATOM 751 C C . ASP A 1 92 ? 18.702 -9.553 -11.132 1.00 76.06 92 ASP A C 1
ATOM 753 O O . ASP A 1 92 ? 18.208 -8.464 -10.827 1.00 76.06 92 ASP A O 1
ATOM 757 N N . HIS A 1 93 ? 19.926 -9.661 -11.651 1.00 75.69 93 HIS A N 1
ATOM 758 C CA . HIS A 1 93 ? 20.875 -8.550 -11.788 1.00 75.69 93 HIS A CA 1
ATOM 759 C C . HIS A 1 93 ? 20.336 -7.294 -12.485 1.00 75.69 93 HIS A C 1
ATOM 761 O O . HIS A 1 93 ? 20.869 -6.205 -12.269 1.00 75.69 93 HIS A O 1
ATOM 767 N N . VAL A 1 94 ? 19.293 -7.399 -13.319 1.00 76.56 94 VAL A N 1
ATOM 768 C CA . VAL A 1 94 ? 18.701 -6.228 -13.987 1.00 76.56 94 VAL A CA 1
ATOM 769 C C . VAL A 1 94 ? 17.795 -5.442 -13.043 1.00 76.56 94 VAL A C 1
ATOM 771 O O . VAL A 1 94 ? 17.716 -4.216 -13.137 1.00 76.56 94 VAL A O 1
ATOM 774 N N . LEU A 1 95 ? 17.105 -6.132 -12.137 1.00 84.44 95 LEU A N 1
ATOM 775 C CA . LEU A 1 95 ? 16.137 -5.532 -11.225 1.00 84.44 95 LEU A CA 1
ATOM 776 C C . LEU A 1 95 ? 16.683 -5.338 -9.811 1.00 84.44 95 LEU A C 1
ATOM 778 O O . LEU A 1 95 ? 16.044 -4.611 -9.050 1.00 84.44 95 LEU A O 1
ATOM 782 N N . ASP A 1 96 ? 17.836 -5.914 -9.464 1.00 86.69 96 ASP A N 1
ATOM 783 C CA . ASP A 1 96 ? 18.422 -5.876 -8.117 1.00 86.69 96 ASP A CA 1
ATOM 784 C C . ASP A 1 96 ? 18.446 -4.455 -7.543 1.00 86.69 96 ASP A C 1
ATOM 786 O O . ASP A 1 96 ? 17.778 -4.160 -6.550 1.00 86.69 96 ASP A O 1
ATOM 790 N N . LYS A 1 97 ? 19.109 -3.515 -8.231 1.00 88.12 97 LYS A N 1
ATOM 791 C CA . LYS A 1 97 ? 19.237 -2.139 -7.728 1.00 88.12 97 LYS A CA 1
ATOM 792 C C . LYS A 1 97 ? 17.894 -1.414 -7.630 1.00 88.12 97 LYS A C 1
ATOM 794 O O . LYS A 1 97 ? 17.666 -0.644 -6.697 1.00 88.12 97 LYS A O 1
ATOM 799 N N . MET A 1 98 ? 16.994 -1.645 -8.587 1.00 89.38 98 MET A N 1
ATOM 800 C CA . MET A 1 98 ? 15.656 -1.048 -8.572 1.00 89.38 98 MET A CA 1
ATOM 801 C C . MET A 1 98 ? 14.827 -1.591 -7.403 1.00 89.38 98 MET A C 1
ATOM 803 O O . MET A 1 98 ? 14.164 -0.821 -6.708 1.00 89.38 98 MET A O 1
ATOM 807 N N . THR A 1 99 ? 14.900 -2.899 -7.171 1.00 91.38 99 THR A N 1
ATOM 808 C CA . THR A 1 99 ? 14.188 -3.602 -6.105 1.00 91.38 99 THR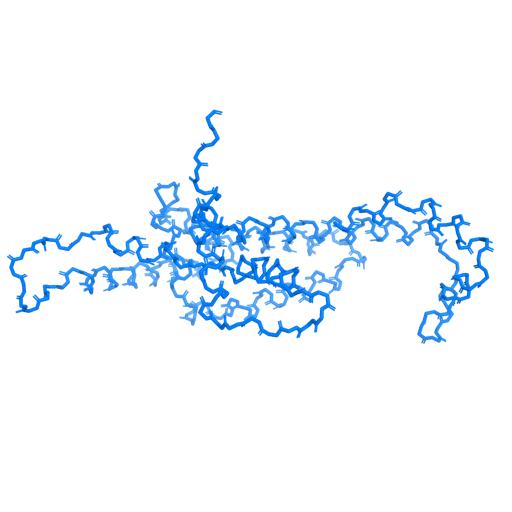 A CA 1
ATOM 809 C C . THR A 1 99 ? 14.709 -3.178 -4.738 1.00 91.38 99 THR A C 1
ATOM 811 O O . THR A 1 99 ? 13.899 -2.830 -3.884 1.00 91.38 99 THR A O 1
ATOM 814 N N . GLU A 1 100 ? 16.031 -3.111 -4.547 1.00 91.56 100 GLU A N 1
ATOM 815 C CA . GLU A 1 100 ? 16.665 -2.590 -3.327 1.00 91.56 100 GLU A CA 1
ATOM 816 C C . GLU A 1 100 ? 16.173 -1.179 -2.999 1.00 91.56 100 GLU A C 1
ATOM 818 O O . GLU A 1 100 ? 15.656 -0.936 -1.911 1.00 91.56 100 GLU A O 1
ATOM 823 N N . ASN A 1 101 ? 16.262 -0.257 -3.963 1.00 92.12 101 ASN A N 1
ATOM 824 C CA . ASN A 1 101 ? 15.854 1.134 -3.764 1.00 92.12 101 ASN A CA 1
ATOM 825 C C . ASN A 1 101 ? 14.353 1.249 -3.439 1.00 92.12 101 ASN A C 1
ATOM 827 O O . ASN A 1 101 ? 13.935 2.103 -2.655 1.00 92.12 101 ASN A O 1
ATOM 831 N N . MET A 1 102 ? 13.514 0.412 -4.059 1.00 93.62 102 MET A N 1
ATOM 832 C CA . MET A 1 102 ? 12.076 0.378 -3.780 1.00 93.62 102 MET A CA 1
ATOM 833 C C . MET A 1 102 ? 11.775 -0.242 -2.415 1.00 93.62 102 MET A C 1
ATOM 835 O O . MET A 1 102 ? 10.887 0.245 -1.713 1.00 93.62 102 MET A O 1
ATOM 839 N N . LYS A 1 103 ? 12.530 -1.265 -2.006 1.00 93.06 103 LYS A N 1
ATOM 840 C CA . LYS A 1 103 ? 12.416 -1.879 -0.683 1.00 93.06 103 LYS A CA 1
ATOM 841 C C . LYS A 1 103 ? 12.831 -0.921 0.421 1.00 93.06 103 LYS A C 1
ATOM 843 O O . LYS A 1 103 ? 12.105 -0.795 1.398 1.00 93.06 103 LYS A O 1
ATOM 848 N N . GLU A 1 104 ? 13.919 -0.186 0.230 1.00 94.31 104 GLU A N 1
ATOM 849 C CA . GLU A 1 104 ? 14.365 0.839 1.172 1.00 94.31 104 GLU A CA 1
ATOM 850 C C . GLU A 1 104 ? 13.285 1.912 1.375 1.00 94.31 104 GLU A C 1
ATOM 852 O O . GLU A 1 104 ? 12.935 2.247 2.505 1.00 94.31 104 GLU A O 1
ATOM 857 N N . LYS A 1 105 ? 12.677 2.410 0.289 1.00 93.50 105 LYS A N 1
ATOM 858 C CA . LYS A 1 105 ? 11.555 3.362 0.377 1.00 93.50 105 LYS A CA 1
ATOM 859 C C . LYS A 1 105 ? 10.347 2.775 1.102 1.00 93.50 105 LYS A C 1
ATOM 861 O O . LYS A 1 105 ? 9.711 3.481 1.884 1.00 93.50 105 LYS A O 1
ATOM 866 N N . PHE A 1 106 ? 10.028 1.510 0.838 1.00 92.56 106 PHE A N 1
ATOM 867 C CA . PHE A 1 106 ? 8.939 0.810 1.510 1.00 92.56 106 PHE A CA 1
ATOM 868 C C . PHE A 1 106 ? 9.198 0.705 3.019 1.00 92.56 106 PHE A C 1
ATOM 870 O O . PHE A 1 106 ? 8.327 1.048 3.816 1.00 92.56 106 PHE A O 1
ATOM 877 N N . ASP A 1 107 ? 10.406 0.315 3.416 1.00 91.69 107 ASP A N 1
ATOM 878 C CA . ASP A 1 107 ? 10.783 0.186 4.825 1.00 91.69 107 ASP A CA 1
ATOM 879 C C . ASP A 1 107 ? 10.819 1.540 5.532 1.00 91.69 107 ASP A C 1
ATOM 881 O O . ASP A 1 107 ? 10.322 1.661 6.649 1.00 91.69 107 ASP A O 1
ATOM 885 N N . ASN A 1 108 ? 11.308 2.582 4.857 1.00 92.06 108 ASN A N 1
ATOM 886 C CA . ASN A 1 108 ? 11.309 3.948 5.377 1.00 92.06 108 ASN A CA 1
ATOM 887 C C . ASN A 1 108 ? 9.894 4.501 5.596 1.00 92.06 108 ASN A C 1
ATOM 889 O O . ASN A 1 108 ? 9.673 5.231 6.561 1.00 92.06 108 ASN A O 1
ATOM 893 N N . TYR A 1 109 ? 8.934 4.162 4.728 1.00 90.62 109 TYR A N 1
ATOM 894 C CA . TYR A 1 109 ? 7.536 4.579 4.885 1.00 90.62 109 TYR A CA 1
ATOM 895 C C . TYR A 1 109 ? 6.910 4.006 6.162 1.00 90.62 109 TYR A C 1
ATOM 897 O O . TYR A 1 109 ? 6.247 4.722 6.913 1.00 90.62 109 TYR A O 1
ATOM 905 N N . TRP A 1 110 ? 7.126 2.715 6.408 1.00 90.62 110 TRP A N 1
ATOM 906 C CA . TRP A 1 110 ? 6.591 2.021 7.579 1.00 90.62 110 TRP A CA 1
ATOM 907 C C . TRP A 1 110 ? 7.359 2.360 8.859 1.00 90.62 110 TRP A C 1
ATOM 909 O O . TRP A 1 110 ? 6.756 2.483 9.926 1.00 90.62 110 TRP A O 1
ATOM 919 N N . GLY A 1 111 ? 8.672 2.555 8.740 1.00 88.00 111 GLY A N 1
ATOM 920 C CA . GLY A 1 111 ? 9.551 2.984 9.814 1.00 88.00 111 GLY A CA 1
ATOM 921 C C . GLY A 1 111 ? 9.531 2.042 11.016 1.00 88.00 111 GLY A C 1
ATOM 922 O O . GLY A 1 111 ? 9.487 0.817 10.895 1.00 88.00 111 GLY A O 1
ATOM 923 N N . ASP A 1 112 ? 9.594 2.635 12.206 1.00 87.06 112 ASP A N 1
ATOM 924 C CA . ASP A 1 112 ? 9.582 1.886 13.457 1.00 87.06 112 ASP A CA 1
ATOM 925 C C . ASP A 1 112 ? 8.162 1.442 13.836 1.00 87.06 112 ASP A C 1
ATOM 927 O O . ASP A 1 112 ? 7.226 2.246 13.853 1.00 87.06 112 ASP A O 1
ATOM 931 N N . ALA A 1 113 ? 8.034 0.174 14.224 1.00 84.00 113 ALA A N 1
ATOM 932 C CA . ALA A 1 113 ? 6.792 -0.475 14.631 1.00 84.00 113 ALA A CA 1
ATOM 933 C C . ALA A 1 113 ? 6.032 0.314 15.711 1.00 84.00 113 ALA A C 1
ATOM 935 O O . ALA A 1 113 ? 4.804 0.404 15.680 1.00 84.00 113 ALA A O 1
ATOM 936 N N . GLU A 1 114 ? 6.752 0.930 16.649 1.00 80.00 114 GLU A N 1
ATOM 937 C CA . GLU A 1 114 ? 6.144 1.699 17.741 1.00 80.00 114 GLU A CA 1
ATOM 938 C C . GLU A 1 114 ? 5.524 3.021 17.257 1.00 80.00 114 GLU A C 1
ATOM 940 O O . GLU A 1 114 ? 4.477 3.456 17.757 1.00 80.00 114 GLU A O 1
ATOM 945 N N . LYS A 1 115 ? 6.141 3.632 16.238 1.00 84.88 115 LYS A N 1
ATOM 946 C CA . LYS A 1 115 ? 5.784 4.948 15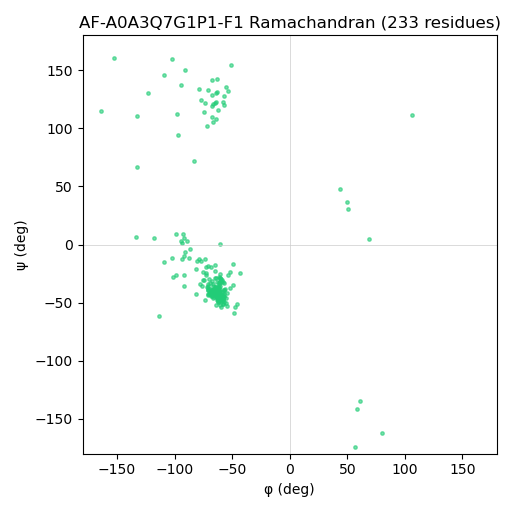.687 1.00 84.88 115 LYS A CA 1
ATOM 947 C C . LYS A 1 115 ? 4.771 4.873 14.548 1.00 84.88 115 LYS A C 1
ATOM 949 O O . LYS A 1 115 ? 4.277 5.914 14.119 1.00 84.88 115 LYS A O 1
ATOM 954 N N . MET A 1 116 ? 4.428 3.671 14.082 1.00 89.69 116 MET A N 1
ATOM 955 C CA . MET A 1 116 ? 3.421 3.483 13.042 1.00 89.69 116 MET A CA 1
ATOM 956 C C . MET A 1 116 ? 2.088 4.128 13.427 1.00 89.69 116 MET A C 1
ATOM 958 O O . MET A 1 116 ? 1.581 3.971 14.552 1.00 89.69 116 MET A O 1
ATOM 962 N N . ASN A 1 117 ? 1.493 4.819 12.453 1.00 91.62 117 ASN A N 1
ATOM 963 C CA . ASN A 1 117 ? 0.150 5.356 12.581 1.00 91.62 117 ASN A CA 1
ATOM 964 C C . ASN A 1 117 ? -0.854 4.200 12.637 1.00 91.62 117 ASN A C 1
ATOM 966 O O . ASN A 1 117 ? -1.121 3.548 11.633 1.00 91.62 117 ASN A O 1
ATOM 970 N N . LYS A 1 118 ? -1.448 3.977 13.809 1.00 93.69 118 LYS A N 1
ATOM 971 C CA . LYS A 1 118 ? -2.361 2.853 14.050 1.00 93.69 118 LYS A CA 1
ATOM 972 C C . LYS A 1 118 ? -3.645 2.942 13.216 1.00 93.69 118 LYS A C 1
ATOM 974 O O . LYS A 1 118 ? -4.236 1.905 12.923 1.00 93.69 118 LYS A O 1
ATOM 979 N N . MET A 1 119 ? -4.028 4.141 12.757 1.00 94.00 119 MET A N 1
ATOM 980 C CA . MET A 1 119 ? -5.210 4.334 11.909 1.00 94.00 119 MET A CA 1
ATOM 981 C C . MET A 1 119 ? -5.150 3.555 10.598 1.00 94.00 119 MET A C 1
ATOM 983 O O . MET A 1 119 ? -6.187 3.089 10.145 1.00 94.00 119 MET A O 1
ATOM 987 N N . VAL A 1 120 ? -3.965 3.330 10.019 1.00 93.94 120 VAL A N 1
ATOM 988 C CA . VAL A 1 120 ? -3.845 2.628 8.724 1.00 93.94 120 VAL A CA 1
ATOM 989 C C . VAL A 1 120 ? -4.297 1.165 8.778 1.00 93.94 120 VAL A C 1
ATOM 991 O O . VAL A 1 120 ? -4.587 0.577 7.740 1.00 93.94 120 VAL A O 1
ATOM 994 N N . PHE A 1 121 ? -4.392 0.582 9.977 1.00 95.75 121 PHE A N 1
ATOM 995 C CA . PHE A 1 121 ? -4.785 -0.813 10.183 1.00 95.75 121 PHE A CA 1
ATOM 996 C C . PHE A 1 121 ? -6.264 -0.974 10.567 1.00 95.75 121 PHE A C 1
ATOM 998 O O . PHE A 1 121 ? -6.858 -2.019 10.295 1.00 95.75 121 PHE A O 1
ATOM 1005 N N . ILE A 1 122 ? -6.879 0.048 11.175 1.00 96.00 122 ILE A N 1
ATOM 1006 C CA . ILE A 1 122 ? -8.269 0.006 11.669 1.00 96.00 122 ILE A CA 1
ATOM 1007 C C . ILE A 1 122 ? -9.286 -0.347 10.567 1.00 96.00 122 ILE A C 1
ATOM 1009 O O . ILE A 1 122 ? -10.125 -1.217 10.809 1.00 96.00 122 ILE A O 1
ATOM 1013 N N . PRO A 1 123 ? -9.220 0.223 9.347 1.00 95.56 123 PRO A N 1
ATOM 1014 C CA . PRO A 1 123 ? -10.133 -0.128 8.257 1.00 95.56 123 PRO A CA 1
ATOM 1015 C C . PRO A 1 123 ? -10.148 -1.620 7.912 1.00 95.56 123 PRO A C 1
ATOM 1017 O O . PRO A 1 123 ? -11.210 -2.183 7.651 1.00 95.56 123 PRO A O 1
ATOM 1020 N N . CYS A 1 124 ? -8.982 -2.274 7.947 1.00 95.31 124 CYS A N 1
ATOM 1021 C CA . CYS A 1 124 ? -8.861 -3.713 7.707 1.00 95.31 124 CYS A CA 1
ATOM 1022 C C . CYS A 1 124 ? -9.604 -4.512 8.791 1.00 95.31 124 CYS A C 1
ATOM 1024 O O . CYS A 1 124 ? -10.287 -5.492 8.502 1.00 95.31 124 CYS A O 1
ATOM 1026 N N . VAL A 1 125 ? -9.545 -4.063 10.047 1.00 96.12 125 VAL A N 1
ATOM 1027 C CA . VAL A 1 125 ? -10.273 -4.698 11.156 1.00 96.12 125 VAL A CA 1
ATOM 1028 C C . VAL A 1 125 ? -11.782 -4.454 11.066 1.00 96.12 125 VAL A C 1
ATOM 1030 O O . VAL A 1 125 ? -12.581 -5.332 11.407 1.00 96.12 125 VAL A O 1
ATOM 1033 N N . LEU A 1 126 ? -12.188 -3.271 10.609 1.00 94.50 126 LEU A N 1
ATOM 1034 C CA . LEU A 1 126 ? -13.594 -2.932 10.413 1.00 94.50 126 LEU A CA 1
ATOM 1035 C C . LEU A 1 126 ? -14.231 -3.770 9.298 1.00 94.50 126 LEU A C 1
ATOM 1037 O O . LEU A 1 126 ? -15.384 -4.183 9.454 1.00 94.50 126 LEU A O 1
ATOM 1041 N N . ASP A 1 127 ? -13.477 -4.119 8.251 1.00 91.88 127 ASP A N 1
ATOM 1042 C CA . ASP A 1 127 ? -13.946 -5.003 7.182 1.00 91.88 127 ASP A CA 1
ATOM 1043 C C . ASP A 1 127 ? -14.399 -6.366 7.748 1.00 91.88 127 ASP A C 1
ATOM 1045 O O . ASP A 1 127 ? -13.605 -7.090 8.364 1.00 91.88 127 ASP A O 1
ATOM 1049 N N . PRO A 1 128 ? -15.676 -6.755 7.558 1.00 90.88 128 PRO A N 1
ATOM 1050 C CA . PRO A 1 128 ? -16.204 -8.033 8.026 1.00 90.88 128 PRO A CA 1
ATOM 1051 C C . PRO A 1 128 ? -15.413 -9.262 7.566 1.00 90.88 128 PRO A C 1
ATOM 1053 O O . PRO A 1 128 ? -15.432 -10.276 8.259 1.00 90.88 128 PRO A O 1
ATOM 1056 N N . ARG A 1 129 ? -14.714 -9.176 6.428 1.00 91.81 129 ARG A N 1
ATOM 1057 C CA . ARG A 1 129 ? -13.993 -10.296 5.806 1.00 91.81 129 ARG A CA 1
ATOM 1058 C C . ARG A 1 129 ? -12.626 -10.565 6.426 1.00 91.81 129 ARG A C 1
ATOM 1060 O O . ARG A 1 129 ? -12.102 -11.662 6.251 1.00 91.81 129 ARG A O 1
ATOM 1067 N N . HIS A 1 130 ? -12.039 -9.588 7.116 1.00 89.25 130 HIS A N 1
ATOM 1068 C CA . HIS A 1 130 ? -10.634 -9.649 7.525 1.00 89.25 130 HIS A CA 1
ATOM 1069 C C . HIS A 1 130 ? -10.470 -9.742 9.042 1.00 89.25 130 HIS A C 1
ATOM 1071 O O . HIS A 1 130 ? -9.965 -10.757 9.541 1.00 89.25 130 HIS A O 1
ATOM 1077 N N . LYS A 1 131 ? -10.937 -8.725 9.779 1.00 92.94 131 LYS A N 1
ATOM 1078 C CA . LYS A 1 131 ? -10.823 -8.631 11.247 1.00 92.94 131 LYS A CA 1
ATOM 1079 C C . LYS A 1 131 ? -9.368 -8.724 11.754 1.00 92.94 131 LYS A C 1
ATOM 1081 O O . LYS A 1 131 ? -8.408 -8.787 10.988 1.00 92.94 131 LYS A O 1
ATOM 1086 N N . PHE A 1 132 ? -9.199 -8.760 13.080 1.00 95.06 132 PHE A N 1
ATOM 1087 C CA . PHE A 1 132 ? -7.884 -8.885 13.726 1.00 95.06 132 PHE A CA 1
ATOM 1088 C C . PHE A 1 132 ? -7.110 -10.138 13.305 1.00 95.06 132 PHE A C 1
ATOM 1090 O O . PHE A 1 132 ? -5.892 -10.084 13.202 1.00 95.06 132 PHE A O 1
ATOM 1097 N N . ARG A 1 133 ? -7.798 -11.246 12.997 1.00 93.69 133 ARG A N 1
ATOM 1098 C CA . ARG A 1 133 ? -7.140 -12.485 12.557 1.00 93.69 133 ARG A CA 1
ATOM 1099 C C . ARG A 1 133 ? -6.294 -12.271 11.300 1.00 93.69 133 ARG A C 1
ATOM 1101 O O . ARG A 1 133 ? -5.162 -12.740 11.247 1.00 93.69 133 ARG A O 1
ATOM 1108 N N . THR A 1 134 ? -6.845 -11.581 10.301 1.00 94.88 134 THR A N 1
ATOM 1109 C CA . THR A 1 134 ? -6.117 -11.293 9.056 1.00 94.88 134 THR A CA 1
ATOM 1110 C C . THR A 1 134 ? -5.014 -10.273 9.306 1.00 94.88 134 THR A C 1
ATOM 1112 O O . THR A 1 134 ? -3.886 -10.482 8.870 1.00 94.88 134 THR A O 1
ATOM 1115 N N . LEU A 1 135 ? -5.312 -9.214 10.069 1.00 95.75 135 LEU A N 1
ATOM 1116 C CA . LEU A 1 135 ? -4.327 -8.195 10.430 1.00 95.75 135 LEU A CA 1
ATOM 1117 C C . LEU A 1 135 ? -3.096 -8.809 11.118 1.00 95.75 135 LEU A C 1
ATOM 1119 O O . LEU A 1 135 ? -1.976 -8.558 10.687 1.00 95.75 135 LEU A O 1
ATOM 1123 N N . GLY A 1 136 ? -3.296 -9.641 12.142 1.00 95.50 136 GLY A N 1
ATOM 1124 C CA . GLY A 1 136 ? -2.208 -10.282 12.882 1.00 95.50 136 GLY A CA 1
ATOM 1125 C C . GLY A 1 136 ? -1.348 -11.195 12.008 1.00 95.50 136 GLY A C 1
ATOM 1126 O O . GLY A 1 136 ? -0.120 -11.176 12.108 1.00 95.50 136 GLY A O 1
ATOM 1127 N N . PHE A 1 137 ? -1.973 -11.949 11.095 1.00 94.94 137 PHE A N 1
ATOM 1128 C CA . PHE A 1 137 ? -1.249 -12.790 10.142 1.00 94.94 137 PHE A CA 1
ATOM 1129 C C . PHE A 1 137 ? -0.342 -11.960 9.221 1.00 94.94 137 PHE A C 1
ATOM 1131 O O . PHE A 1 137 ? 0.849 -12.255 9.104 1.00 94.94 137 PHE A O 1
ATOM 1138 N N . GLU A 1 138 ? -0.873 -10.898 8.612 1.00 94.75 138 GLU A N 1
ATOM 1139 C CA . GLU A 1 138 ? -0.105 -10.044 7.697 1.00 94.75 138 GLU A CA 1
ATOM 1140 C C . GLU A 1 138 ? 0.967 -9.221 8.424 1.00 94.75 138 GLU A C 1
ATOM 1142 O O . GLU A 1 138 ? 2.091 -9.102 7.936 1.00 94.75 138 GLU A O 1
ATOM 1147 N N . LEU A 1 139 ? 0.680 -8.719 9.631 1.00 94.50 139 LEU A N 1
ATOM 1148 C CA . LEU A 1 139 ? 1.670 -8.030 10.463 1.00 94.50 139 LEU A CA 1
ATOM 1149 C C . LEU A 1 139 ? 2.832 -8.949 10.839 1.00 94.50 139 LEU A C 1
ATOM 1151 O O . LEU A 1 139 ? 3.986 -8.532 10.761 1.00 94.50 139 LEU A O 1
ATOM 1155 N N . LYS A 1 140 ? 2.556 -10.206 11.208 1.00 93.44 140 LYS A N 1
ATOM 1156 C CA . LYS A 1 140 ? 3.607 -11.193 11.484 1.00 93.44 140 LYS A CA 1
ATOM 1157 C C . LYS A 1 140 ? 4.436 -11.487 10.236 1.00 93.44 140 LYS A C 1
ATOM 1159 O O . LYS A 1 140 ? 5.656 -11.594 10.320 1.00 93.44 140 LYS A O 1
ATOM 1164 N N . LYS A 1 141 ? 3.789 -11.601 9.077 1.00 90.94 141 LYS A N 1
ATOM 1165 C CA . LYS A 1 141 ? 4.467 -11.844 7.799 1.00 90.94 141 LYS A CA 1
ATOM 1166 C C . LYS A 1 141 ? 5.377 -10.681 7.391 1.00 90.94 141 LYS A C 1
ATOM 1168 O O . LYS A 1 141 ? 6.462 -10.921 6.874 1.00 90.94 141 LYS A O 1
ATOM 1173 N N . MET A 1 142 ? 4.945 -9.443 7.624 1.00 88.44 142 MET A N 1
ATOM 1174 C CA . MET A 1 142 ? 5.680 -8.229 7.251 1.00 88.44 142 MET A CA 1
ATOM 1175 C C . MET A 1 142 ? 6.778 -7.849 8.246 1.00 88.44 142 MET A C 1
ATOM 1177 O O . MET A 1 142 ? 7.868 -7.459 7.838 1.00 88.44 142 MET A O 1
ATOM 1181 N N . PHE A 1 143 ? 6.490 -7.940 9.546 1.00 89.06 143 PHE A N 1
ATOM 1182 C CA . PHE A 1 143 ? 7.321 -7.366 10.611 1.00 89.06 143 PHE A CA 1
ATOM 1183 C C . PHE A 1 143 ? 7.891 -8.416 11.578 1.00 89.06 143 PHE A C 1
ATOM 1185 O O . PHE A 1 143 ? 8.520 -8.063 12.579 1.00 89.06 143 PHE A O 1
ATOM 1192 N N . GLY A 1 144 ? 7.678 -9.707 11.305 1.00 90.38 144 GLY A N 1
ATOM 1193 C CA . GLY A 1 144 ? 8.161 -10.808 12.135 1.00 90.38 144 GLY A CA 1
ATOM 1194 C C . GLY A 1 144 ? 7.592 -10.754 13.554 1.00 90.38 144 GLY A C 1
ATOM 1195 O O . GLY A 1 144 ? 6.402 -10.505 13.757 1.00 90.38 144 GLY A O 1
ATOM 1196 N N . GLU A 1 145 ? 8.460 -10.947 14.549 1.00 90.94 145 GLU A N 1
ATOM 1197 C CA . GLU A 1 145 ? 8.092 -10.947 15.975 1.00 90.94 145 GLU A CA 1
ATOM 1198 C C . GLU A 1 145 ? 7.491 -9.613 16.450 1.00 90.94 145 GLU A C 1
ATOM 1200 O O . GLU A 1 145 ? 6.665 -9.587 17.363 1.00 90.94 145 GLU A O 1
ATOM 1205 N N . LYS A 1 146 ? 7.819 -8.493 15.786 1.00 91.81 146 LYS A N 1
ATOM 1206 C CA . LYS A 1 146 ? 7.229 -7.182 16.105 1.00 91.81 146 LYS A CA 1
ATOM 1207 C C . LYS A 1 146 ? 5.743 -7.101 15.742 1.00 91.81 146 LYS A C 1
ATOM 1209 O O . LYS A 1 146 ? 5.033 -6.256 16.285 1.00 91.81 146 LYS A O 1
ATOM 1214 N N . GLY A 1 147 ? 5.254 -7.978 14.860 1.00 93.19 147 GLY A N 1
ATOM 1215 C CA . GLY A 1 147 ? 3.870 -7.966 14.384 1.00 93.19 147 GLY A CA 1
ATOM 1216 C C . GLY A 1 147 ? 2.836 -8.074 15.508 1.00 93.19 147 GLY A C 1
ATOM 1217 O O . GLY A 1 147 ? 1.842 -7.351 15.491 1.00 93.19 147 GLY A O 1
ATOM 1218 N N . ALA A 1 148 ? 3.100 -8.900 16.526 1.00 93.50 148 ALA A N 1
ATOM 1219 C CA . ALA A 1 148 ? 2.198 -9.066 17.668 1.00 93.50 148 ALA A CA 1
ATOM 1220 C C . ALA A 1 148 ? 2.090 -7.791 18.525 1.00 93.50 148 ALA A C 1
ATOM 1222 O O . ALA A 1 148 ? 1.000 -7.424 18.967 1.00 93.50 148 ALA A O 1
ATOM 1223 N N . ALA A 1 149 ? 3.207 -7.083 18.725 1.00 93.69 149 ALA A N 1
ATOM 1224 C CA . ALA A 1 149 ? 3.219 -5.812 19.447 1.00 93.69 149 ALA A CA 1
ATOM 1225 C C . ALA A 1 149 ? 2.435 -4.728 18.688 1.00 93.69 149 ALA A C 1
ATOM 1227 O O . ALA A 1 149 ? 1.660 -3.989 19.300 1.00 93.69 149 ALA A O 1
ATOM 1228 N N . ILE A 1 150 ? 2.578 -4.677 17.357 1.00 95.06 150 ILE A N 1
ATOM 1229 C CA . ILE A 1 150 ? 1.808 -3.764 16.500 1.00 95.06 150 ILE A CA 1
ATOM 1230 C C . ILE A 1 150 ? 0.313 -4.089 16.592 1.00 95.06 150 ILE A C 1
ATOM 1232 O O . ILE A 1 150 ? -0.482 -3.182 16.830 1.00 95.06 150 ILE A O 1
ATOM 1236 N N . GLU A 1 151 ? -0.079 -5.362 16.466 1.00 96.00 151 GLU A N 1
ATOM 1237 C CA . GLU A 1 151 ? -1.488 -5.776 16.550 1.00 96.00 151 GLU A CA 1
ATOM 1238 C C . GLU A 1 151 ? -2.117 -5.355 17.886 1.00 96.00 151 GLU A C 1
ATOM 1240 O O . GLU A 1 151 ? -3.214 -4.791 17.907 1.00 96.00 151 GLU A O 1
ATOM 1245 N N . ASN A 1 152 ? -1.406 -5.568 18.997 1.00 95.12 152 ASN A N 1
ATOM 1246 C CA . ASN A 1 152 ? -1.871 -5.149 20.315 1.00 95.12 152 ASN A CA 1
ATOM 1247 C C . ASN A 1 152 ? -2.025 -3.622 20.401 1.00 95.12 152 ASN A C 1
ATOM 1249 O O . ASN A 1 152 ? -3.046 -3.129 20.871 1.00 95.12 152 ASN A O 1
ATOM 1253 N N . GLY A 1 153 ? -1.058 -2.865 19.872 1.00 95.38 153 GLY A N 1
ATOM 1254 C CA . GLY A 1 153 ? -1.143 -1.406 19.797 1.00 95.38 153 GLY A CA 1
ATOM 1255 C C . GLY A 1 153 ? -2.331 -0.910 18.965 1.00 95.38 153 GLY A C 1
ATOM 1256 O O . GLY A 1 153 ? -2.979 0.067 19.343 1.00 95.38 153 GLY A O 1
ATOM 1257 N N . VAL A 1 154 ? -2.653 -1.590 17.859 1.00 96.75 154 VAL A N 1
ATOM 1258 C CA . VAL A 1 154 ? -3.846 -1.302 17.045 1.00 96.75 154 VAL A CA 1
ATOM 1259 C C . VAL A 1 154 ? -5.119 -1.593 17.829 1.00 96.75 154 VAL A C 1
ATOM 1261 O O . VAL A 1 154 ? -6.043 -0.786 17.788 1.00 96.75 154 VAL A O 1
ATOM 1264 N N . ARG A 1 155 ? -5.167 -2.703 18.571 1.00 96.75 155 ARG A N 1
ATOM 1265 C CA . ARG A 1 155 ? -6.322 -3.067 19.400 1.00 96.75 155 ARG A CA 1
ATOM 1266 C C . ARG A 1 155 ? -6.602 -2.021 20.473 1.00 96.75 155 ARG A C 1
ATOM 1268 O O . ARG A 1 155 ? -7.705 -1.485 20.502 1.00 96.75 155 ARG A O 1
ATOM 1275 N N . THR A 1 156 ? -5.593 -1.653 21.262 1.00 96.44 156 THR A N 1
ATOM 1276 C CA . THR A 1 156 ? -5.716 -0.605 22.287 1.00 96.44 156 THR A CA 1
ATOM 1277 C C . THR A 1 156 ? -6.172 0.722 21.681 1.00 96.44 156 THR A C 1
ATOM 1279 O O . THR A 1 156 ? -7.033 1.404 22.232 1.00 96.44 156 THR A O 1
ATOM 1282 N N . TYR A 1 157 ? -5.618 1.096 20.524 1.00 96.31 157 TYR A N 1
ATOM 1283 C CA . TYR A 1 157 ? -6.001 2.326 19.836 1.00 96.31 157 TYR A CA 1
ATOM 1284 C C . TYR A 1 157 ? -7.446 2.280 19.321 1.00 96.31 157 TYR A C 1
ATOM 1286 O O . TYR A 1 157 ? -8.179 3.254 19.474 1.00 96.31 157 TYR A O 1
ATOM 1294 N N . MET A 1 158 ? -7.877 1.148 18.754 1.00 95.44 158 MET A N 1
ATOM 1295 C CA . MET A 1 158 ? -9.251 0.942 18.290 1.00 95.44 158 MET A CA 1
ATOM 1296 C C . MET A 1 158 ? -10.258 1.027 19.436 1.00 95.44 158 MET A C 1
ATOM 1298 O O . MET A 1 158 ? -11.311 1.635 19.274 1.00 95.44 158 MET A O 1
ATOM 1302 N N . GLU A 1 159 ? -9.940 0.432 20.586 1.00 95.00 159 GLU A N 1
ATOM 1303 C CA . GLU A 1 159 ? -10.775 0.483 21.788 1.00 95.00 159 GLU A CA 1
ATOM 1304 C C . GLU A 1 159 ? -10.889 1.912 22.326 1.00 95.00 159 GLU A C 1
ATOM 1306 O O . GLU A 1 159 ? -11.989 2.371 22.625 1.00 95.00 159 GLU A O 1
ATOM 1311 N N . ALA A 1 160 ? -9.775 2.648 22.391 1.00 95.12 160 ALA A N 1
ATOM 1312 C CA . ALA A 1 160 ? -9.787 4.055 22.781 1.00 95.12 160 ALA A CA 1
ATOM 1313 C C . ALA A 1 160 ? -10.632 4.904 21.819 1.00 95.12 160 ALA A C 1
ATOM 1315 O O . ALA A 1 160 ? -11.473 5.680 22.267 1.00 95.12 160 ALA A O 1
ATOM 1316 N N . LEU A 1 161 ? -10.458 4.712 20.506 1.00 93.44 161 LEU A N 1
ATOM 1317 C CA . LEU A 1 161 ? -11.243 5.395 19.480 1.00 93.44 161 LEU A CA 1
ATOM 1318 C C . LEU A 1 161 ? -12.735 5.078 19.625 1.00 93.44 161 LEU A C 1
ATOM 1320 O O . LEU A 1 161 ? -13.557 5.986 19.652 1.00 93.44 161 LEU A O 1
ATOM 1324 N N . PHE A 1 162 ? -13.089 3.804 19.779 1.00 92.19 162 PHE A N 1
ATOM 1325 C CA . PHE A 1 162 ? -14.469 3.382 19.989 1.00 92.19 162 PHE A CA 1
ATOM 1326 C C . PHE A 1 162 ? -15.077 4.038 21.232 1.00 92.19 162 PHE A C 1
ATOM 1328 O O . PHE A 1 162 ? -16.184 4.573 21.166 1.00 92.19 162 PHE A O 1
ATOM 1335 N N . ASN A 1 163 ? -14.334 4.072 22.339 1.00 91.88 163 ASN A N 1
ATOM 1336 C CA . ASN A 1 163 ? -14.791 4.707 23.568 1.00 91.88 163 ASN A CA 1
ATOM 1337 C C . ASN A 1 163 ? -15.104 6.193 23.356 1.00 91.88 163 ASN A C 1
ATOM 1339 O O . ASN A 1 163 ? -16.138 6.643 23.841 1.00 91.88 163 ASN A O 1
ATOM 1343 N N . GLU A 1 164 ? -14.288 6.932 22.592 1.00 90.38 164 GLU A N 1
ATOM 1344 C CA . GLU A 1 164 ? -14.577 8.328 22.223 1.00 90.38 164 GLU A CA 1
ATOM 1345 C C . GLU A 1 164 ? -15.905 8.471 21.472 1.00 90.38 164 GLU A C 1
ATOM 1347 O O . GLU A 1 164 ? -16.718 9.320 21.832 1.00 90.38 164 GLU A O 1
ATOM 1352 N N . TYR A 1 165 ? -16.166 7.607 20.487 1.00 89.12 165 TYR A N 1
ATOM 1353 C CA . TYR A 1 165 ? -17.423 7.611 19.730 1.00 89.12 165 TYR A CA 1
ATOM 1354 C C . TYR A 1 165 ? -18.645 7.261 20.586 1.00 89.12 165 TYR A C 1
ATOM 1356 O O . TYR A 1 165 ? -19.748 7.720 20.309 1.00 89.12 165 TYR A O 1
ATOM 1364 N N . THR A 1 166 ? -18.466 6.462 21.638 1.00 86.75 166 THR A N 1
ATOM 1365 C CA . THR A 1 166 ? -19.562 6.084 22.545 1.00 86.75 166 THR A CA 1
ATOM 1366 C C . THR A 1 166 ? -19.808 7.078 23.681 1.00 86.75 166 THR A C 1
ATOM 1368 O O . THR A 1 166 ? -20.751 6.889 24.457 1.00 86.75 166 THR A O 1
ATOM 1371 N N . LYS A 1 167 ? -18.992 8.136 23.815 1.00 84.75 167 LYS A N 1
ATOM 1372 C CA . LYS A 1 167 ? -19.190 9.136 24.870 1.00 84.75 167 LYS A CA 1
ATOM 1373 C C . LYS A 1 167 ? -20.529 9.856 24.673 1.00 84.75 167 LYS A C 1
ATOM 1375 O O . LYS A 1 167 ? -20.808 10.351 23.583 1.00 84.75 167 LYS A O 1
ATOM 1380 N N . PRO A 1 168 ? -21.354 9.985 25.726 1.00 72.06 168 PRO A N 1
ATOM 1381 C CA . PRO A 1 168 ? -22.592 10.740 25.629 1.00 72.06 168 PRO A CA 1
ATOM 1382 C C . PRO A 1 168 ? -22.281 12.225 25.407 1.00 72.06 168 PRO A C 1
ATOM 1384 O O . PRO A 1 168 ? -21.635 12.865 26.239 1.00 72.06 168 PRO A O 1
ATOM 1387 N N . ILE A 1 169 ? -22.768 12.789 24.300 1.00 70.00 169 ILE A N 1
ATOM 1388 C CA . ILE A 1 169 ? -22.745 14.238 24.082 1.00 70.00 169 ILE A CA 1
ATOM 1389 C C . ILE A 1 169 ? -23.657 14.867 25.139 1.00 70.00 169 ILE A C 1
ATOM 1391 O O . ILE A 1 169 ? -24.842 14.545 25.221 1.00 70.00 169 ILE A O 1
ATOM 1395 N N . SER A 1 170 ? -23.104 15.765 25.953 1.00 65.12 170 SER A N 1
ATOM 1396 C CA . SER A 1 170 ? -23.694 16.263 27.203 1.00 65.12 170 SER A CA 1
ATOM 1397 C C . SER A 1 170 ? -25.049 16.981 27.088 1.00 65.12 170 SER A C 1
ATOM 1399 O O . SER A 1 170 ? -25.594 17.354 28.119 1.00 65.12 170 SER A O 1
ATOM 1401 N N . ASN A 1 171 ? -25.642 17.126 25.894 1.00 55.75 171 ASN A N 1
ATOM 1402 C CA . ASN A 1 171 ? -26.875 17.895 25.684 1.00 55.75 171 ASN A CA 1
ATOM 1403 C C . ASN A 1 171 ? -27.971 17.230 24.821 1.00 55.75 171 ASN A C 1
ATOM 1405 O O . ASN A 1 171 ? -28.982 17.880 24.569 1.00 55.75 171 ASN A O 1
ATOM 1409 N N . TYR A 1 172 ? -27.856 15.960 24.407 1.00 52.72 172 TYR A N 1
ATOM 1410 C CA . TYR A 1 172 ? -28.949 15.274 23.690 1.00 52.72 172 TYR A CA 1
ATOM 1411 C C . TYR A 1 172 ? -29.235 13.878 24.255 1.00 52.72 172 TYR A C 1
ATOM 1413 O O . TYR A 1 172 ? -28.463 12.939 24.087 1.00 52.72 172 TYR A O 1
ATOM 1421 N N . LYS A 1 173 ? -30.397 13.729 24.905 1.00 54.62 173 LYS A N 1
ATOM 1422 C CA . LYS A 1 173 ? -30.979 12.428 25.265 1.00 54.62 173 LYS A CA 1
ATOM 1423 C C . LYS A 1 173 ? -31.746 11.856 24.069 1.00 54.62 173 LYS A C 1
ATOM 1425 O O . LYS A 1 173 ? -32.971 11.827 24.083 1.00 54.62 173 LYS A O 1
ATOM 1430 N N . SER A 1 174 ? -31.039 11.407 23.038 1.00 45.06 174 SER A N 1
ATOM 1431 C CA . SER A 1 174 ? -31.627 10.536 22.012 1.00 45.06 174 SER A CA 1
ATOM 1432 C C . SER A 1 174 ? -30.536 9.866 21.182 1.00 45.06 174 SER A C 1
ATOM 1434 O O . SER A 1 174 ? -29.834 10.543 20.440 1.00 45.06 174 SER A O 1
ATOM 1436 N N . GLY A 1 175 ? -30.443 8.540 21.274 1.00 50.69 175 GLY A N 1
ATOM 1437 C CA . GLY A 1 175 ? -29.600 7.722 20.401 1.00 50.69 175 GLY A CA 1
ATOM 1438 C C . GLY A 1 175 ? -28.350 7.197 21.095 1.00 50.69 175 GLY A C 1
ATOM 1439 O O . GLY A 1 175 ? -27.440 7.937 21.441 1.00 50.69 175 GLY A O 1
ATOM 1440 N N . GLN A 1 176 ? -28.323 5.889 21.304 1.00 53.72 176 GLN A N 1
ATOM 1441 C CA . GLN A 1 176 ? -27.148 5.129 21.705 1.00 53.72 176 GLN A CA 1
ATOM 1442 C C . GLN A 1 176 ? -26.152 5.181 20.531 1.00 53.72 176 GLN A C 1
ATOM 1444 O O . GLN A 1 176 ? -26.413 4.569 19.496 1.00 53.72 176 GLN A O 1
ATOM 1449 N N . PHE A 1 177 ? -25.077 5.971 20.650 1.00 53.88 177 PHE A N 1
ATOM 1450 C CA . PHE A 1 177 ? -24.049 6.096 19.608 1.00 53.88 177 PHE A CA 1
ATOM 1451 C C . PHE A 1 177 ? -23.470 4.715 19.291 1.00 53.88 177 PHE A C 1
ATOM 1453 O O . PHE A 1 177 ? -23.128 3.937 20.188 1.00 53.88 177 PHE A O 1
ATOM 1460 N N . SER A 1 178 ? -23.467 4.371 18.008 1.00 65.94 178 SER A N 1
ATOM 1461 C CA . SER A 1 178 ? -23.327 2.993 17.541 1.00 65.94 178 SER A CA 1
ATOM 1462 C C . SER A 1 178 ? -21.962 2.794 16.897 1.00 65.94 178 SER A C 1
ATOM 1464 O O . SER A 1 178 ? -21.460 3.659 16.184 1.00 65.94 178 SER A O 1
ATOM 1466 N N . SER A 1 179 ? -21.393 1.595 17.064 1.00 70.75 179 SER A N 1
ATOM 1467 C CA . SER A 1 179 ? -20.203 1.099 16.347 1.00 70.75 179 SER A CA 1
ATOM 1468 C C . SER A 1 179 ? -20.210 1.414 14.837 1.00 70.75 179 SER A C 1
ATOM 1470 O O . SER A 1 179 ? -19.157 1.539 14.213 1.00 70.75 179 SER A O 1
ATOM 1472 N N . THR A 1 180 ? -21.399 1.602 14.260 1.00 81.69 180 THR A N 1
ATOM 1473 C CA . THR A 1 180 ? -21.623 2.005 12.870 1.00 81.69 180 THR A CA 1
ATOM 1474 C C . THR A 1 180 ? -21.087 3.392 12.509 1.00 81.69 180 THR A C 1
ATOM 1476 O O . THR A 1 180 ? -20.678 3.575 11.369 1.00 81.69 180 THR A O 1
ATOM 1479 N N . GLU A 1 181 ? -21.074 4.367 13.423 1.00 87.50 181 GLU A N 1
ATOM 1480 C CA . GLU A 1 181 ? -20.610 5.736 13.129 1.00 87.50 181 GLU A CA 1
ATOM 1481 C C . GLU A 1 181 ? -19.092 5.788 12.990 1.00 87.50 181 GLU A C 1
ATOM 1483 O O . GLU A 1 181 ? -18.591 6.252 11.969 1.00 87.50 181 GLU A O 1
ATOM 1488 N N . MET A 1 182 ? -18.366 5.191 13.942 1.00 92.56 182 MET A N 1
ATOM 1489 C CA . MET A 1 182 ? -16.914 5.020 13.838 1.00 92.56 182 MET A CA 1
ATOM 1490 C C . MET A 1 182 ? -16.543 4.293 12.542 1.00 92.56 182 MET A C 1
ATOM 1492 O O . MET A 1 182 ? -15.636 4.714 11.828 1.00 92.56 182 MET A O 1
ATOM 1496 N N . ALA A 1 183 ? -17.257 3.208 12.218 1.00 91.88 183 ALA A N 1
ATOM 1497 C CA . ALA A 1 183 ? -16.992 2.455 11.001 1.00 91.88 183 ALA A CA 1
ATOM 1498 C C . ALA A 1 183 ? -17.234 3.293 9.738 1.00 91.88 183 ALA A C 1
ATOM 1500 O O . ALA A 1 183 ? -16.397 3.290 8.839 1.00 91.88 183 ALA A O 1
ATOM 1501 N N . ARG A 1 184 ? -18.350 4.030 9.676 1.00 91.88 184 ARG A N 1
ATOM 1502 C CA . ARG A 1 184 ? -18.682 4.912 8.552 1.00 91.88 184 ARG A CA 1
ATOM 1503 C C . ARG A 1 184 ? -17.616 5.986 8.357 1.00 91.88 184 ARG A C 1
ATOM 1505 O O . ARG A 1 184 ? -17.149 6.166 7.238 1.00 91.88 184 ARG A O 1
ATOM 1512 N N . ASP A 1 185 ? -17.230 6.668 9.428 1.00 93.44 185 ASP A N 1
ATOM 1513 C CA . ASP A 1 185 ? -16.321 7.808 9.353 1.00 93.44 185 ASP A CA 1
ATOM 1514 C C . ASP A 1 185 ? -14.892 7.363 9.002 1.00 93.44 185 ASP A C 1
ATOM 1516 O O . ASP A 1 185 ? -14.256 7.963 8.138 1.00 93.44 185 ASP A O 1
ATOM 1520 N N . VAL A 1 186 ? -14.404 6.267 9.599 1.00 94.38 186 VAL A N 1
ATOM 1521 C CA . VAL A 1 186 ? -13.076 5.715 9.284 1.00 94.38 186 VAL A CA 1
ATOM 1522 C C . VAL A 1 186 ? -13.023 5.193 7.849 1.00 94.38 186 VAL A C 1
ATOM 1524 O O . VAL A 1 186 ? -12.068 5.477 7.134 1.00 94.38 186 VAL A O 1
ATOM 1527 N N . LEU A 1 187 ? -14.033 4.442 7.398 1.00 92.94 187 LEU A N 1
ATOM 1528 C CA . LEU A 1 187 ? -14.043 3.871 6.047 1.00 92.94 187 LEU A CA 1
ATOM 1529 C C . LEU A 1 187 ? -14.288 4.919 4.949 1.00 92.94 187 LEU A C 1
ATOM 1531 O O . LEU A 1 187 ? -13.944 4.671 3.797 1.00 92.94 187 LEU A O 1
ATOM 1535 N N . ALA A 1 188 ? -14.842 6.086 5.282 1.00 91.25 188 ALA A N 1
ATOM 1536 C CA . ALA A 1 188 ? -15.026 7.181 4.331 1.00 91.25 188 ALA A CA 1
ATOM 1537 C C . ALA A 1 188 ? -13.717 7.904 3.962 1.00 91.25 188 ALA A C 1
ATOM 1539 O O . ALA A 1 188 ? -13.704 8.673 3.001 1.00 91.25 188 ALA A O 1
ATOM 1540 N N . ILE A 1 189 ? -12.619 7.672 4.692 1.00 90.12 189 ILE A N 1
ATOM 1541 C CA . ILE A 1 189 ? -11.322 8.294 4.406 1.00 90.12 189 ILE A CA 1
ATOM 1542 C C . ILE A 1 189 ? -10.784 7.743 3.073 1.00 90.12 189 ILE A C 1
ATOM 1544 O O . ILE A 1 189 ? -10.545 6.537 2.968 1.00 90.12 189 ILE A O 1
ATOM 1548 N N . PRO A 1 190 ? -10.559 8.582 2.046 1.00 83.19 190 PRO A N 1
ATOM 1549 C CA . PRO A 1 190 ? -9.949 8.120 0.809 1.00 83.19 190 PRO A CA 1
ATOM 1550 C C . PRO A 1 190 ? -8.466 7.810 1.037 1.00 83.19 190 PRO A C 1
ATOM 1552 O O . PRO A 1 190 ? -7.727 8.607 1.609 1.00 83.19 190 PRO A O 1
ATOM 1555 N N . VAL A 1 191 ? -8.013 6.655 0.546 1.00 85.12 191 VAL A N 1
ATOM 1556 C CA . VAL A 1 191 ? -6.585 6.279 0.568 1.00 85.12 191 VAL A CA 1
ATOM 1557 C C . VAL A 1 191 ? -5.774 7.167 -0.351 1.00 85.12 191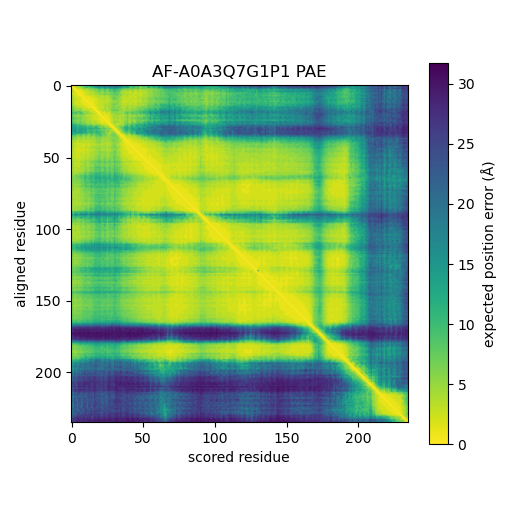 VAL A C 1
ATOM 1559 O O . VAL A 1 191 ? -4.648 7.556 -0.049 1.00 85.12 191 VAL A O 1
ATOM 1562 N N . SER A 1 192 ? -6.337 7.396 -1.533 1.00 78.00 192 SER A N 1
ATOM 1563 C CA . SER A 1 192 ? -5.660 8.047 -2.622 1.00 78.00 192 SER A CA 1
ATOM 1564 C C . SER A 1 192 ? -6.443 9.259 -3.057 1.00 78.00 192 SER A C 1
ATOM 1566 O O . SER A 1 192 ? -7.628 9.235 -3.381 1.00 78.00 192 SER A O 1
ATOM 1568 N N . ASN A 1 193 ? -5.660 10.301 -3.141 1.00 66.88 193 ASN A N 1
ATOM 1569 C CA . ASN A 1 193 ? -5.975 11.584 -3.683 1.00 66.88 193 ASN A CA 1
ATOM 1570 C C . ASN A 1 193 ? -6.115 11.548 -5.228 1.00 66.88 193 ASN A C 1
ATOM 1572 O O . ASN A 1 193 ? -6.786 12.371 -5.837 1.00 66.88 193 ASN A O 1
ATOM 1576 N N . VAL A 1 194 ? -5.587 10.516 -5.890 1.00 61.75 194 VAL A N 1
ATOM 1577 C CA . VAL A 1 194 ? -5.610 10.387 -7.359 1.00 61.75 194 VAL A CA 1
ATOM 1578 C C . VAL A 1 194 ? -7.034 10.323 -7.931 1.00 61.75 194 VAL A C 1
ATOM 1580 O O . VAL A 1 194 ? -7.271 10.778 -9.048 1.00 61.75 194 VAL A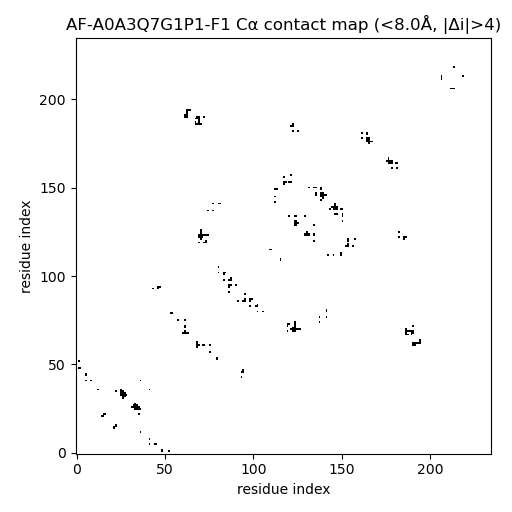 O 1
ATOM 1583 N N . ALA A 1 195 ? -8.013 9.835 -7.163 1.00 56.94 195 ALA A N 1
ATOM 1584 C CA . ALA A 1 195 ? -9.419 9.850 -7.569 1.00 56.94 195 ALA A CA 1
ATOM 1585 C C . ALA A 1 195 ? -9.930 11.272 -7.868 1.00 56.94 195 ALA A C 1
ATOM 1587 O O . ALA A 1 195 ? -10.629 11.480 -8.864 1.00 56.94 195 ALA A O 1
ATOM 1588 N N . TYR A 1 196 ? -9.543 12.259 -7.051 1.00 50.88 196 TYR A N 1
ATOM 1589 C CA . TYR A 1 196 ? -9.859 13.653 -7.341 1.00 50.88 196 TYR A CA 1
ATOM 1590 C C . TYR A 1 196 ? -8.975 14.199 -8.459 1.00 50.88 196 TYR A C 1
ATOM 1592 O O . TYR A 1 196 ? -9.438 15.043 -9.209 1.00 50.88 196 TYR A O 1
ATOM 1600 N N . GLU A 1 197 ? -7.735 13.731 -8.631 1.00 49.00 197 GLU A N 1
ATOM 1601 C CA . GLU A 1 197 ? -6.864 14.219 -9.709 1.00 49.00 197 GLU A CA 1
ATOM 1602 C C . GLU A 1 197 ? -7.356 13.776 -11.081 1.00 49.00 197 GLU A C 1
ATOM 1604 O O . GLU A 1 197 ? -7.254 14.547 -12.023 1.00 49.00 197 GLU A O 1
ATOM 1609 N N . CYS A 1 198 ? -7.963 12.596 -11.217 1.00 52.31 198 CYS A N 1
ATOM 1610 C CA . CYS A 1 198 ? -8.633 12.206 -12.458 1.00 52.31 198 CYS A CA 1
ATOM 1611 C C . CYS A 1 198 ? -9.886 13.058 -12.727 1.00 52.31 198 CYS A C 1
ATOM 1613 O O . CYS A 1 198 ? -10.125 13.456 -13.871 1.00 52.31 198 CYS A O 1
ATOM 1615 N N . ALA A 1 199 ? -10.672 13.382 -11.693 1.00 52.91 199 ALA A N 1
ATOM 1616 C CA . ALA A 1 199 ? -11.829 14.272 -11.821 1.00 52.91 199 ALA A CA 1
ATOM 1617 C C . ALA A 1 199 ? -11.404 15.715 -12.157 1.00 52.91 199 ALA A C 1
ATOM 1619 O O . ALA A 1 199 ? -11.959 16.330 -13.064 1.00 52.91 199 ALA A O 1
ATOM 1620 N N . ILE A 1 200 ? -10.356 16.223 -11.507 1.00 51.19 200 ILE A N 1
ATOM 1621 C CA . ILE A 1 200 ? -9.757 17.536 -11.761 1.00 51.19 200 ILE A CA 1
ATOM 1622 C C . ILE A 1 200 ? -9.053 17.552 -13.117 1.00 51.19 200 ILE A C 1
ATOM 1624 O O . ILE A 1 200 ? -9.219 18.512 -13.843 1.00 51.19 200 ILE A O 1
ATOM 1628 N N . SER A 1 201 ? -8.334 16.507 -13.525 1.00 56.31 201 SER A N 1
ATOM 1629 C CA . SER A 1 201 ? -7.721 16.399 -14.859 1.00 56.31 201 SER A CA 1
ATOM 1630 C C . SER A 1 201 ? -8.785 16.424 -15.957 1.00 56.31 201 SER A C 1
ATOM 1632 O O . SER A 1 201 ? -8.609 17.095 -16.972 1.00 56.31 201 SER A O 1
ATOM 1634 N N . THR A 1 202 ? -9.943 15.803 -15.708 1.00 52.94 202 THR A N 1
ATOM 1635 C CA . THR A 1 202 ? -11.133 16.007 -16.545 1.00 52.94 202 THR A CA 1
ATOM 1636 C C . THR A 1 202 ? -11.610 17.464 -16.472 1.00 52.94 202 THR A C 1
ATOM 1638 O O . THR A 1 202 ? -11.923 18.052 -17.495 1.00 52.94 202 THR A O 1
ATOM 1641 N N . GLY A 1 203 ? -11.582 18.101 -15.301 1.00 47.53 203 GLY A N 1
ATOM 1642 C CA . GLY A 1 203 ? -11.806 19.542 -15.129 1.00 47.53 203 GLY A CA 1
ATOM 1643 C C . GLY A 1 203 ? -10.833 20.452 -15.899 1.00 47.53 203 GLY A C 1
ATOM 1644 O O . GLY A 1 203 ? -11.241 21.511 -16.362 1.00 47.53 203 GLY A O 1
ATOM 1645 N N . TRP A 1 204 ? -9.581 20.041 -16.126 1.00 50.81 204 TRP A N 1
ATOM 1646 C CA . TRP A 1 204 ? -8.638 20.756 -17.001 1.00 50.81 204 TRP A CA 1
ATOM 1647 C C . TRP A 1 204 ? -9.000 20.593 -18.484 1.00 50.81 204 TRP A C 1
ATOM 1649 O O . TRP A 1 204 ? -8.676 21.471 -19.277 1.00 50.81 204 TRP A O 1
ATOM 1659 N N . LEU A 1 205 ? -9.714 19.523 -18.856 1.00 51.78 205 LEU A N 1
ATOM 1660 C CA . LEU A 1 205 ? -10.378 19.395 -20.162 1.00 51.78 205 LEU A CA 1
ATOM 1661 C C . LEU A 1 205 ? -11.682 20.220 -20.244 1.00 51.78 205 LEU A C 1
ATOM 1663 O O . LEU A 1 205 ? -12.177 20.444 -21.343 1.00 51.78 205 LEU A O 1
ATOM 1667 N N . ILE A 1 206 ? -12.222 20.691 -19.109 1.00 49.25 206 ILE A N 1
ATOM 1668 C CA . ILE A 1 206 ? -13.347 21.651 -19.011 1.00 49.25 206 ILE A CA 1
ATOM 1669 C C . ILE A 1 206 ? -12.833 23.110 -18.999 1.00 49.25 206 ILE A C 1
ATOM 1671 O O . ILE A 1 206 ? -13.611 24.058 -18.911 1.00 49.25 206 ILE A O 1
ATOM 1675 N N . LEU A 1 207 ? -11.524 23.340 -19.137 1.00 50.22 207 LEU A N 1
ATOM 1676 C CA . LEU A 1 207 ? -11.039 24.641 -19.589 1.00 50.22 207 LEU A CA 1
ATOM 1677 C C . LEU A 1 207 ? -11.324 24.733 -21.091 1.00 50.22 207 LEU A C 1
ATOM 1679 O O . LEU A 1 207 ? -10.763 23.979 -21.882 1.00 50.22 207 LEU A O 1
ATOM 1683 N N . ASP A 1 208 ? -12.211 25.651 -21.472 1.00 50.94 208 ASP A N 1
ATOM 1684 C CA . ASP A 1 208 ? -12.433 26.032 -22.868 1.00 50.94 208 ASP A CA 1
ATOM 1685 C C . ASP A 1 208 ? -11.088 26.383 -23.544 1.00 50.94 208 ASP A C 1
ATOM 1687 O O . ASP A 1 208 ? -10.127 26.801 -22.887 1.00 50.94 208 ASP A O 1
ATOM 1691 N N . SER A 1 209 ? -11.028 26.246 -24.870 1.00 52.66 209 SER A N 1
ATOM 1692 C CA . SER A 1 209 ? -9.871 26.499 -25.745 1.00 52.66 209 SER A CA 1
ATOM 1693 C C . SER A 1 209 ? -9.200 27.864 -25.504 1.00 52.66 209 SER A C 1
ATOM 1695 O O . SER A 1 209 ? -8.053 28.073 -25.897 1.00 52.66 209 SER A O 1
ATOM 1697 N N . PHE A 1 210 ? -9.893 28.780 -24.822 1.00 56.44 210 PHE A N 1
ATOM 1698 C CA . PHE A 1 210 ? -9.453 30.126 -24.465 1.00 56.44 210 PHE A CA 1
ATOM 1699 C C . PHE A 1 210 ? -8.828 30.273 -23.061 1.00 56.44 210 PHE A C 1
ATOM 1701 O O . PHE A 1 210 ? -8.463 31.387 -22.689 1.00 56.44 210 PHE A O 1
ATOM 1708 N N . ARG A 1 211 ? -8.663 29.194 -22.274 1.00 55.56 211 ARG A N 1
ATOM 1709 C CA . ARG A 1 211 ? -8.096 29.222 -20.901 1.00 55.56 211 ARG A CA 1
ATOM 1710 C C . ARG A 1 211 ? -8.740 30.258 -19.964 1.00 55.56 211 ARG A C 1
ATOM 1712 O O . ARG A 1 211 ? -8.089 30.781 -19.058 1.00 55.56 211 ARG A O 1
ATOM 1719 N N . SER A 1 212 ? -10.018 30.559 -20.152 1.00 58.25 212 SER A N 1
ATOM 1720 C CA . SER A 1 212 ? -10.776 31.383 -19.217 1.00 58.25 212 SER A CA 1
ATOM 1721 C C . SER A 1 212 ? -11.072 30.572 -17.951 1.00 58.25 212 SER A C 1
ATOM 1723 O O . SER A 1 212 ? -11.657 29.492 -17.994 1.00 58.25 212 SER A O 1
ATOM 1725 N N . SER A 1 213 ? -10.626 31.084 -16.802 1.00 54.66 213 SER A N 1
ATOM 1726 C CA . SER A 1 213 ? -10.951 30.522 -15.489 1.00 54.66 213 SER A CA 1
ATOM 1727 C C . SER A 1 213 ? -12.463 30.608 -15.262 1.00 54.66 213 SER A C 1
ATOM 1729 O O . SER A 1 213 ? -13.024 31.704 -15.208 1.00 54.66 213 SER A O 1
ATOM 1731 N N . LEU A 1 214 ? -13.134 29.459 -15.154 1.00 62.25 214 LEU A N 1
ATOM 1732 C CA . LEU A 1 214 ? -14.529 29.399 -14.726 1.00 62.25 214 LEU A CA 1
ATOM 1733 C C . LEU A 1 214 ? -14.627 29.828 -13.255 1.00 62.25 214 LEU A C 1
ATOM 1735 O O . LEU A 1 214 ? -13.780 29.477 -12.434 1.00 62.25 214 LEU A O 1
ATOM 1739 N N . ASN A 1 215 ? -15.680 30.574 -12.911 1.00 69.12 215 ASN A N 1
ATOM 1740 C CA . ASN A 1 215 ? -15.955 30.950 -11.523 1.00 69.12 215 ASN A CA 1
ATOM 1741 C C . ASN A 1 215 ? -15.996 29.677 -10.642 1.00 69.12 215 ASN A C 1
ATOM 1743 O O . ASN A 1 215 ? -16.690 28.730 -11.023 1.00 69.12 215 ASN A O 1
ATOM 1747 N N . PRO A 1 216 ? -15.315 29.639 -9.477 1.00 66.69 216 PRO A N 1
ATOM 1748 C CA . PRO A 1 216 ? -15.303 28.480 -8.578 1.00 66.69 216 PRO A CA 1
ATOM 1749 C C . PRO A 1 216 ? -16.692 27.906 -8.257 1.00 66.69 216 PRO A C 1
ATOM 1751 O O . PRO A 1 216 ? -16.848 26.690 -8.170 1.00 66.69 216 PRO A O 1
ATOM 1754 N N . VAL A 1 217 ? -17.717 28.761 -8.157 1.00 64.94 217 VAL A N 1
ATOM 1755 C CA . VAL A 1 217 ? -19.113 28.344 -7.937 1.00 64.94 217 VAL A CA 1
ATOM 1756 C C . VAL A 1 217 ? -19.653 27.556 -9.133 1.00 64.94 217 VAL A C 1
ATOM 1758 O O . VAL A 1 217 ? -20.330 26.548 -8.961 1.00 64.94 217 VAL A O 1
ATOM 1761 N N . LEU A 1 218 ? -19.321 27.975 -10.356 1.00 68.50 218 LEU A N 1
ATOM 1762 C CA . LEU A 1 218 ? -19.754 27.300 -11.579 1.00 68.50 218 LEU A CA 1
ATOM 1763 C C . LEU A 1 218 ? -19.050 25.949 -11.753 1.00 68.50 218 LEU A C 1
ATOM 1765 O 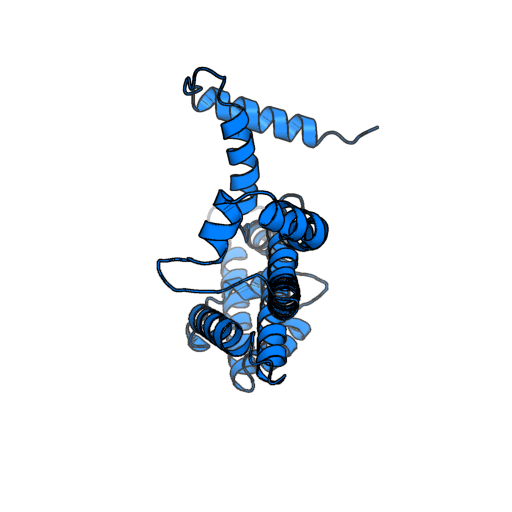O . LEU A 1 218 ? -19.686 24.974 -12.140 1.00 68.50 218 LEU A O 1
ATOM 1769 N N . VAL A 1 219 ? -17.756 25.880 -11.423 1.00 69.50 219 VAL A N 1
ATOM 1770 C CA . VAL A 1 219 ? -16.988 24.624 -11.432 1.00 69.50 219 VAL A CA 1
ATOM 1771 C C . VAL A 1 219 ? -17.605 23.621 -10.461 1.00 69.50 219 VAL A C 1
ATOM 1773 O O . VAL A 1 219 ? -17.827 22.471 -10.831 1.00 69.50 219 VAL A O 1
ATOM 1776 N N . GLN A 1 220 ? -17.949 24.058 -9.247 1.00 71.69 220 GLN A N 1
ATOM 1777 C CA . GLN A 1 220 ? -18.594 23.200 -8.257 1.00 71.69 220 GLN A CA 1
ATOM 1778 C C . GLN A 1 220 ? -19.957 22.689 -8.746 1.00 71.69 220 GLN A C 1
ATOM 1780 O O . GLN A 1 220 ? -20.225 21.495 -8.647 1.00 71.69 220 GLN A O 1
ATOM 1785 N N . VAL A 1 221 ? -20.789 23.557 -9.335 1.00 75.06 221 VAL A N 1
ATOM 1786 C CA . VAL A 1 221 ? -22.088 23.160 -9.909 1.00 75.06 221 VAL A CA 1
ATOM 1787 C C . VAL A 1 221 ? -21.915 22.134 -11.033 1.00 75.06 221 VAL A C 1
ATOM 1789 O O . VAL A 1 221 ? -22.651 21.151 -11.068 1.00 75.06 221 VAL A O 1
ATOM 1792 N N . LEU A 1 222 ? -20.935 22.317 -11.923 1.00 72.19 222 LEU A N 1
ATOM 1793 C CA . LEU A 1 222 ? -20.669 21.387 -13.026 1.00 72.19 222 LEU A CA 1
ATOM 1794 C C . LEU A 1 222 ? -20.176 20.022 -12.535 1.00 72.19 222 LEU A C 1
ATOM 1796 O O . LEU A 1 222 ? -20.650 19.002 -13.030 1.00 72.19 222 LEU A O 1
ATOM 1800 N N . VAL A 1 223 ? -19.274 19.993 -11.548 1.00 75.31 223 VAL A N 1
ATOM 1801 C CA . VAL A 1 223 ? -18.798 18.742 -10.934 1.00 75.31 223 VAL A CA 1
ATOM 1802 C C . VAL A 1 223 ? -19.957 18.014 -10.252 1.00 75.31 223 VAL A C 1
ATOM 1804 O O . VAL A 1 223 ? -20.178 16.837 -10.523 1.00 75.31 223 VAL A O 1
ATOM 1807 N N . CYS A 1 224 ? -20.762 18.718 -9.449 1.00 76.12 224 CYS A N 1
ATOM 1808 C CA . CYS A 1 224 ? -21.929 18.129 -8.792 1.00 76.12 224 CYS A CA 1
ATOM 1809 C C . CYS A 1 224 ? -22.968 17.603 -9.797 1.00 76.12 224 CYS A C 1
ATOM 1811 O O . CYS A 1 224 ? -23.523 16.527 -9.587 1.00 76.12 224 CYS A O 1
ATOM 1813 N N . LEU A 1 225 ? -23.221 18.323 -10.896 1.00 74.56 225 LEU A N 1
ATOM 1814 C CA . LEU A 1 225 ? -24.150 17.889 -11.943 1.00 74.56 225 LEU A CA 1
ATOM 1815 C C . LEU A 1 225 ? -23.619 16.668 -12.709 1.00 74.56 225 LEU A C 1
ATOM 1817 O O . LEU A 1 225 ? -24.380 15.758 -13.027 1.00 74.56 225 LEU A O 1
ATOM 1821 N N . GLN A 1 226 ? -22.315 16.624 -12.990 1.00 74.38 226 GLN A N 1
ATOM 1822 C CA . GLN A 1 226 ? -21.681 15.484 -13.646 1.00 74.38 226 GLN A CA 1
ATOM 1823 C C . GLN A 1 226 ? -21.711 14.231 -12.763 1.00 74.38 226 GLN A C 1
ATOM 1825 O O . GLN A 1 226 ? -21.998 13.142 -13.263 1.00 74.38 226 GLN A O 1
ATOM 1830 N N . ASP A 1 227 ? -21.436 14.376 -11.467 1.00 74.56 227 ASP A N 1
ATOM 1831 C CA . ASP A 1 227 ? -21.532 13.278 -10.505 1.00 74.56 227 ASP A CA 1
ATOM 1832 C C . ASP A 1 227 ? -22.982 12.806 -10.336 1.00 74.56 227 ASP A C 1
ATOM 1834 O O . ASP A 1 227 ? -23.224 11.599 -10.307 1.00 74.56 227 ASP A O 1
ATOM 1838 N N . TRP A 1 228 ? -23.955 13.728 -10.345 1.00 74.50 228 TRP A N 1
ATOM 1839 C CA . TRP A 1 228 ? -25.384 13.400 -10.345 1.00 74.50 228 TRP A CA 1
ATOM 1840 C C . TRP A 1 228 ? -25.775 12.556 -11.566 1.00 74.50 228 TRP A C 1
ATOM 1842 O O . TRP A 1 228 ? -26.284 11.446 -11.417 1.00 74.50 228 TRP A O 1
ATOM 1852 N N . LEU A 1 229 ? -25.44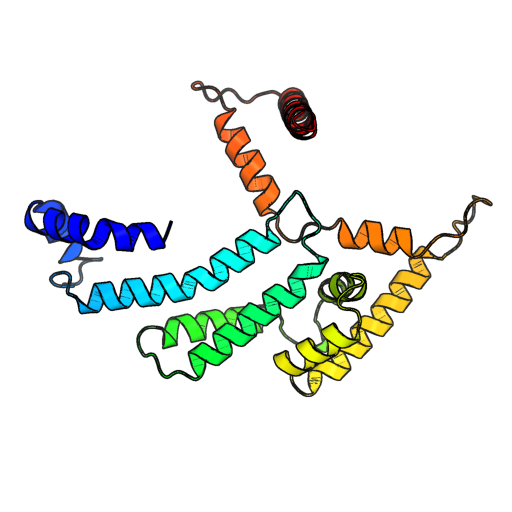7 13.020 -12.776 1.00 74.50 229 LEU A N 1
ATOM 1853 C CA . LEU A 1 229 ? -25.730 12.301 -14.027 1.00 74.50 229 LEU A CA 1
ATOM 1854 C C . LEU A 1 229 ? -25.043 10.927 -14.101 1.00 74.50 229 LEU A C 1
ATOM 1856 O O . LEU A 1 229 ? -25.543 10.014 -14.749 1.00 74.50 229 LEU A O 1
ATOM 1860 N N . ARG A 1 230 ? -23.893 10.752 -13.439 1.00 72.19 230 ARG A N 1
ATOM 1861 C CA . ARG A 1 230 ? -23.186 9.461 -13.360 1.00 72.19 230 ARG A CA 1
ATOM 1862 C C . ARG A 1 230 ? -23.758 8.502 -12.316 1.00 72.19 230 ARG A C 1
ATOM 1864 O O . ARG A 1 230 ? -23.380 7.331 -12.331 1.00 72.19 230 ARG A O 1
ATOM 1871 N N . SER A 1 231 ? -24.597 8.991 -11.405 1.00 71.06 231 SER A N 1
ATOM 1872 C CA . SER A 1 231 ? -25.230 8.198 -10.345 1.00 71.06 231 SER A CA 1
ATOM 1873 C C . SER A 1 231 ? -26.602 7.636 -10.728 1.00 71.06 231 SER A C 1
ATOM 1875 O O . SER A 1 231 ? -27.120 6.778 -10.014 1.00 71.06 231 SER A O 1
ATOM 1877 N N . GLU A 1 232 ? -27.172 8.058 -11.863 1.00 61.91 232 GLU A N 1
ATOM 1878 C CA . GLU A 1 232 ? -28.388 7.448 -12.404 1.00 61.91 232 GLU A CA 1
ATOM 1879 C C . GLU A 1 232 ? -28.113 6.004 -12.877 1.00 61.91 232 GLU A C 1
ATOM 1881 O O . GLU A 1 232 ? -27.164 5.767 -13.634 1.00 61.91 232 GLU A O 1
ATOM 1886 N N . PRO A 1 233 ? -28.918 5.012 -12.448 1.00 51.12 233 PRO A N 1
ATOM 1887 C CA . PRO A 1 233 ? -28.815 3.652 -12.960 1.00 51.12 233 PRO A CA 1
ATOM 1888 C C . PRO A 1 233 ? -29.158 3.639 -14.452 1.00 51.12 233 PRO A C 1
ATOM 1890 O O . PRO A 1 233 ? -30.195 4.165 -14.852 1.00 51.12 233 PRO A O 1
ATOM 1893 N N . GLN A 1 234 ? -28.312 3.013 -15.273 1.00 52.53 234 GLN A N 1
ATOM 1894 C CA . GLN A 1 234 ? -28.670 2.711 -16.659 1.00 52.53 234 GLN A CA 1
ATOM 1895 C C . GLN A 1 234 ? -29.843 1.719 -16.636 1.00 52.53 234 GLN A C 1
ATOM 1897 O O . GLN A 1 234 ? -29.665 0.575 -16.214 1.00 52.53 234 GLN A O 1
ATOM 1902 N N . LEU A 1 235 ? -31.031 2.211 -16.998 1.00 40.75 235 LEU A N 1
ATOM 1903 C CA . LEU A 1 235 ? -32.254 1.435 -17.231 1.00 40.75 235 LEU A CA 1
ATOM 1904 C C . LEU A 1 235 ? -32.102 0.498 -18.433 1.00 40.75 235 LEU A C 1
ATOM 1906 O O . LEU A 1 235 ? -31.497 0.931 -19.441 1.00 40.75 235 LEU A O 1
#

Secondary structure (DSSP, 8-state):
-HHHHHHTHHHHHHHHHH-HHHHHHHHEETTEE--SPPHHHHHHHHHHHHHHHHHHHHHHHHT-SSS--HHHHHHHHHHHHHHHHHHHTTT-TTTHHHHHHHHHHHHHHH--TTTS-GGGTHHHHHSTTTHHHHHHHHHHHHHTTHHHHHHHHHHHHHHHHHHHHTSPPTT-------HHHHHHHHHTS-S-THHHHHHHHHHHHTS-TT-----HHHHHHHHHHHHHHHHS---

Radius of gyration: 24.63 Å; Cα contacts (8 Å, |Δi|>4): 163; chains: 1; bounding box: 60×46×68 Å

Organism: Solanum lycopersicum (NCBI:txid4081)